Protein AF-0000000087152523 (afdb_homodimer)

Nearest PDB structures (foldseek):
  2prr-assembly1_E  TM=8.444E-01  e=2.909E-06  Cupriavidus pinatubonensis JMP134
  6k40-assembly3_C  TM=8.547E-01  e=7.264E-06  Deinococcus radiodurans R1 = ATCC 13939 = DSM 20539
  2oyo-assembly1_A  TM=8.732E-01  e=1.148E-05  Deinococcus geothermalis DSM 11300
  2ijc-assembly2_I  TM=8.888E-01  e=1.075E-04  Pseudomonas aeruginosa PAO1
  2gmy-assembly1_C  TM=8.674E-01  e=2.824E-04  Agrobacterium fabrum str. C58

Sequence (368 aa):
MARLPYLEAEQVAPEYRDMLKRNTNLHKLLVNSPDMARAFNGVGGFIRFKSKLDPRLRELAILQVGWLEKSEYEFTHHVKIGKEFGVTDEDIAGLMAETEGKPSKLEPLAKAILKGAREMVRELAMSDATFAEIKQQLSDEHMTDLVLTIAFYCAVVRVLATMQIDNEPYYKEVLQQYPIPGVKMARLPYLEAEQVAPEYRDMLKRNTNLHKLLVNSPDMARAFNGVGGFIRFKSKLDPRLRELAILQVGWLEKSEYEFTHHVKIGKEFGVTDEDIAGLMAETEGKPSKLEPLAKAILKGAREMVRELAMSDATFAEIKQQLSDEHMTDLVLTIAFYCAVVRVLATMQIDNEPYYKEVLQQYPIPGVK

Radius of gyration: 19.87 Å; Cα contacts (8 Å, |Δi|>4): 521; chains: 2; bounding box: 49×53×49 Å

Structure (mmCIF, N/CA/C/O backbone):
data_AF-0000000087152523-model_v1
#
loop_
_entity.id
_entity.type
_entity.pdbx_description
1 polymer 'Carboxymuconolactone decarboxylase-like domain-containing protein'
#
loop_
_atom_site.group_PDB
_atom_site.id
_atom_site.type_symbol
_atom_site.label_atom_id
_atom_site.label_alt_id
_atom_site.label_comp_id
_atom_site.label_asym_id
_atom_site.label_entity_id
_atom_site.label_seq_id
_atom_site.pdbx_PDB_ins_code
_atom_site.Cartn_x
_atom_site.Cartn_y
_atom_site.Cartn_z
_atom_site.occupancy
_atom_site.B_iso_or_equiv
_atom_site.auth_seq_id
_atom_site.auth_comp_id
_atom_site.auth_asym_id
_atom_site.auth_atom_id
_atom_site.pdbx_PDB_model_num
ATOM 1 N N . MET A 1 1 ? -21.562 0.529 7.047 1 88.44 1 MET A N 1
ATOM 2 C CA . MET A 1 1 ? -21.781 1.495 5.973 1 88.44 1 MET A CA 1
ATOM 3 C C . MET A 1 1 ? -20.5 2.27 5.676 1 88.44 1 MET A C 1
ATOM 5 O O . MET A 1 1 ? -19.75 2.607 6.594 1 88.44 1 MET A O 1
ATOM 9 N N . ALA A 1 2 ? -20.328 2.547 4.324 1 97.44 2 ALA A N 1
ATOM 10 C CA . ALA A 1 2 ? -19.125 3.242 3.885 1 97.44 2 ALA A CA 1
ATOM 11 C C . ALA A 1 2 ? -19 4.609 4.547 1 97.44 2 ALA A C 1
ATOM 13 O O . ALA A 1 2 ? -20.016 5.246 4.859 1 97.44 2 ALA A O 1
ATOM 14 N N . ARG A 1 3 ? -17.797 5.113 4.695 1 98.75 3 ARG A N 1
ATOM 15 C CA . ARG A 1 3 ? -17.562 6.332 5.461 1 98.75 3 ARG A CA 1
ATOM 16 C C . ARG A 1 3 ? -17.531 7.559 4.551 1 98.75 3 ARG A C 1
ATOM 18 O O . ARG A 1 3 ? -17.594 8.695 5.023 1 98.75 3 ARG A O 1
ATOM 25 N N . LEU A 1 4 ? -17.406 7.379 3.258 1 98.75 4 LEU A N 1
ATOM 26 C CA . LEU A 1 4 ? -17.562 8.398 2.23 1 98.75 4 LEU A CA 1
ATOM 27 C C . LEU A 1 4 ? -18.609 7.969 1.198 1 98.75 4 LEU A C 1
ATOM 29 O O . LEU A 1 4 ? -18.891 6.777 1.058 1 98.75 4 LEU A O 1
ATOM 33 N N . PRO A 1 5 ? -19.188 8.875 0.521 1 98.5 5 PRO A N 1
ATOM 34 C CA . PRO A 1 5 ? -20.25 8.5 -0.415 1 98.5 5 PRO A CA 1
ATOM 35 C C . PRO A 1 5 ? -19.719 7.742 -1.632 1 98.5 5 PRO A C 1
ATOM 37 O O . PRO A 1 5 ? -18.594 7.988 -2.076 1 98.5 5 PRO A O 1
ATOM 40 N N . TYR A 1 6 ? -20.531 6.824 -2.061 1 98.38 6 TYR A N 1
ATOM 41 C CA . TYR A 1 6 ? -20.344 6.266 -3.395 1 98.38 6 TYR A CA 1
ATOM 42 C C . TYR A 1 6 ? -20.844 7.227 -4.465 1 98.38 6 TYR A C 1
ATOM 44 O O . TYR A 1 6 ? -22.031 7.57 -4.492 1 98.38 6 TYR A O 1
ATOM 52 N N . LEU A 1 7 ? -20 7.645 -5.371 1 98.12 7 LEU A N 1
ATOM 53 C CA . LEU A 1 7 ? -20.375 8.609 -6.395 1 98.12 7 LEU A CA 1
ATOM 54 C C . LEU A 1 7 ? -20.703 7.91 -7.707 1 98.12 7 LEU A C 1
ATOM 56 O O . LEU A 1 7 ? -20.047 6.938 -8.078 1 98.12 7 LEU A O 1
ATOM 60 N N . GLU A 1 8 ? -21.688 8.383 -8.344 1 96.94 8 GLU A N 1
ATOM 61 C CA . GLU A 1 8 ? -22.078 7.926 -9.672 1 96.94 8 GLU A CA 1
ATOM 62 C C . GLU A 1 8 ? -21.516 8.836 -10.758 1 96.94 8 GLU A C 1
ATOM 64 O O . GLU A 1 8 ? -21.031 9.938 -10.461 1 96.94 8 GLU A O 1
ATOM 69 N N . ALA A 1 9 ? -21.625 8.328 -11.992 1 95.19 9 ALA A N 1
ATOM 70 C CA . ALA A 1 9 ? -21.031 9.023 -13.125 1 95.19 9 ALA A CA 1
ATOM 71 C C . ALA A 1 9 ? -21.531 10.461 -13.219 1 95.19 9 ALA A C 1
ATOM 73 O O . ALA A 1 9 ? -20.766 11.375 -13.562 1 95.19 9 ALA A O 1
ATOM 74 N N . GLU A 1 10 ? -22.75 10.703 -12.875 1 95.06 10 GLU A N 1
ATOM 75 C CA . GLU A 1 10 ? -23.359 12.023 -13.008 1 95.06 10 GLU A CA 1
ATOM 76 C C . GLU A 1 10 ? -22.875 12.969 -11.922 1 95.06 10 GLU A C 1
ATOM 78 O O . GLU A 1 10 ? -23.062 14.18 -12.016 1 95.06 10 GLU A O 1
ATOM 83 N N . GLN A 1 11 ? -22.203 12.422 -10.875 1 96.56 11 GLN A N 1
ATOM 84 C CA . GLN A 1 11 ? -21.766 13.219 -9.734 1 96.56 11 GLN A CA 1
ATOM 85 C C . GLN A 1 11 ? -20.266 13.539 -9.836 1 96.56 11 GLN A C 1
ATOM 87 O O . GLN A 1 11 ? -19.703 14.148 -8.93 1 96.56 11 GLN A O 1
ATOM 92 N N . VAL A 1 12 ? -19.719 13.055 -10.891 1 95.88 12 VAL A N 1
ATOM 93 C CA . VAL A 1 12 ? -18.297 13.352 -11.078 1 95.88 12 VAL A CA 1
ATOM 94 C C . VAL A 1 12 ? -18.094 14.133 -12.375 1 95.88 12 VAL A C 1
ATOM 96 O O . VAL A 1 12 ? -18.938 14.078 -13.281 1 95.88 12 VAL A O 1
ATOM 99 N N . ALA A 1 13 ? -17.031 14.969 -12.445 1 96.75 13 ALA A N 1
ATOM 100 C CA . ALA A 1 13 ? -16.719 15.719 -13.664 1 96.75 13 ALA A CA 1
ATOM 101 C C . ALA A 1 13 ? -16.547 14.781 -14.859 1 96.75 13 ALA A C 1
ATOM 103 O O . ALA A 1 13 ? -16.062 13.656 -14.703 1 96.75 13 ALA A O 1
ATOM 104 N N . PRO A 1 14 ? -16.891 15.18 -16.094 1 97.06 14 PRO A N 1
ATOM 105 C CA . PRO A 1 14 ? -16.906 14.328 -17.281 1 97.06 14 PRO A CA 1
ATOM 106 C C . PRO A 1 14 ? -15.562 13.648 -17.531 1 97.06 14 PRO A C 1
ATOM 108 O O . PRO A 1 14 ? -15.523 12.492 -17.969 1 97.06 14 PRO A O 1
ATOM 111 N N . GLU A 1 15 ? -14.531 14.297 -17.234 1 96.88 15 GLU A N 1
ATOM 112 C CA . GLU A 1 15 ? -13.203 13.773 -17.562 1 96.88 15 GLU A CA 1
ATOM 113 C C . GLU A 1 15 ? -12.844 12.602 -16.656 1 96.88 15 GLU A C 1
ATOM 115 O O . GLU A 1 15 ? -11.883 11.875 -16.922 1 96.88 15 GLU A O 1
ATOM 120 N N . TYR A 1 16 ? -13.672 12.359 -15.586 1 96.5 16 TYR A N 1
ATOM 121 C CA . TYR A 1 16 ? -13.352 11.289 -14.648 1 96.5 16 TYR A CA 1
ATOM 122 C C . TYR A 1 16 ? -14.383 10.164 -14.727 1 96.5 16 TYR A C 1
ATOM 124 O O . TYR A 1 16 ? -14.305 9.195 -13.969 1 96.5 16 TYR A O 1
ATOM 132 N N . ARG A 1 17 ? -15.297 10.227 -15.617 1 96.5 17 ARG A N 1
ATOM 133 C CA . ARG A 1 17 ? -16.375 9.25 -15.695 1 96.5 17 ARG A CA 1
ATOM 134 C C . ARG A 1 17 ? -15.852 7.891 -16.156 1 96.5 17 ARG A C 1
ATOM 136 O O . ARG A 1 17 ? -16.453 6.855 -15.836 1 96.5 17 ARG A O 1
ATOM 143 N N . ASP A 1 18 ? -14.766 7.918 -16.875 1 95.31 18 ASP A N 1
ATOM 144 C CA . ASP A 1 18 ? -14.156 6.664 -17.312 1 95.31 18 ASP A CA 1
ATOM 145 C C . ASP A 1 18 ? -13.734 5.816 -16.109 1 95.31 18 ASP A C 1
ATOM 147 O O . ASP A 1 18 ? -13.688 4.586 -16.203 1 95.31 18 ASP A O 1
ATOM 151 N N . MET A 1 19 ? -13.484 6.512 -14.992 1 94.25 19 MET A N 1
ATOM 152 C CA . MET A 1 19 ? -13.039 5.824 -13.789 1 94.25 19 MET A CA 1
ATOM 153 C C . MET A 1 19 ? -14.156 4.965 -13.203 1 94.25 19 MET A C 1
ATOM 155 O O . MET A 1 19 ? -13.898 4.086 -12.375 1 94.25 19 MET A O 1
ATOM 159 N N . LEU A 1 20 ? -15.344 5.27 -13.594 1 95.81 20 LEU A N 1
ATOM 160 C CA . LEU A 1 20 ? -16.5 4.57 -13.039 1 95.81 20 LEU A CA 1
ATOM 161 C C . LEU A 1 20 ? -17.031 3.527 -14.016 1 95.81 20 LEU A C 1
ATOM 163 O O . LEU A 1 20 ? -18.109 2.965 -13.805 1 95.81 20 LEU A O 1
ATOM 167 N N . LYS A 1 21 ? -16.25 3.324 -15.117 1 90.62 21 LYS A N 1
ATOM 168 C CA . LYS A 1 21 ? -16.594 2.223 -16 1 90.62 21 LYS A CA 1
ATOM 169 C C . LYS A 1 21 ? -16.562 0.887 -15.266 1 90.62 21 LYS A C 1
ATOM 171 O O . LYS A 1 21 ? -17.375 0.001 -15.547 1 90.62 21 LYS A O 1
ATOM 176 N N . ARG A 1 22 ? -15.539 0.814 -14.359 1 85.88 22 ARG A N 1
ATOM 177 C CA . ARG A 1 22 ? -15.594 -0.287 -13.398 1 85.88 22 ARG A CA 1
ATOM 178 C C . ARG A 1 22 ? -16.516 0.045 -12.234 1 85.88 22 ARG A C 1
ATOM 180 O O . ARG A 1 22 ? -16.156 0.828 -11.352 1 85.88 22 ARG A O 1
ATOM 187 N N . ASN A 1 23 ? -17.656 -0.363 -12.336 1 89.69 23 ASN A N 1
ATOM 188 C CA . ASN A 1 23 ? -18.75 0.057 -11.453 1 89.69 23 ASN A CA 1
ATOM 189 C C . ASN A 1 23 ? -18.719 -0.711 -10.133 1 89.69 23 ASN A C 1
ATOM 191 O O . ASN A 1 23 ? -19.719 -1.329 -9.758 1 89.69 23 ASN A O 1
ATOM 195 N N . THR A 1 24 ? -17.594 -0.587 -9.398 1 97.06 24 THR A N 1
ATOM 196 C CA . THR A 1 24 ? -17.516 -1.207 -8.086 1 97.06 24 THR A CA 1
ATOM 197 C C . THR A 1 24 ? -17.578 -0.151 -6.984 1 97.06 24 THR A C 1
ATOM 199 O O . THR A 1 24 ? -17.312 1.027 -7.234 1 97.06 24 THR A O 1
ATOM 202 N N . ASN A 1 25 ? -17.906 -0.542 -5.824 1 98.31 25 ASN A N 1
ATOM 203 C CA . ASN A 1 25 ? -17.969 0.366 -4.684 1 98.31 25 ASN A CA 1
ATOM 204 C C . ASN A 1 25 ? -16.609 1 -4.398 1 98.31 25 ASN A C 1
ATOM 206 O O . ASN A 1 25 ? -16.531 2.164 -3.998 1 98.31 25 ASN A O 1
ATOM 210 N N . LEU A 1 26 ? -15.523 0.25 -4.617 1 98.44 26 LEU A N 1
ATOM 211 C CA . LEU A 1 26 ? -14.188 0.796 -4.434 1 98.44 26 LEU A CA 1
ATOM 212 C C . LEU A 1 26 ? -13.961 2 -5.344 1 98.44 26 LEU A C 1
ATOM 214 O O . LEU A 1 26 ? -13.578 3.076 -4.875 1 98.44 26 LEU A O 1
ATOM 218 N N . HIS A 1 27 ? -14.273 1.823 -6.609 1 98.19 27 HIS A N 1
ATOM 219 C CA . HIS A 1 27 ? -14.039 2.893 -7.574 1 98.19 27 HIS A CA 1
ATOM 220 C C . HIS A 1 27 ? -14.961 4.078 -7.312 1 98.19 27 HIS A C 1
ATOM 222 O O . HIS A 1 27 ? -14.531 5.234 -7.402 1 98.19 27 HIS A O 1
ATOM 228 N N . LYS A 1 28 ? -16.188 3.742 -6.941 1 98.5 28 LYS A N 1
ATOM 229 C CA . LYS A 1 28 ? -17.156 4.793 -6.668 1 98.5 28 LYS A CA 1
ATOM 230 C C . LYS A 1 28 ? -16.734 5.637 -5.469 1 98.5 28 LYS A C 1
ATOM 232 O O . LYS A 1 28 ? -17.016 6.84 -5.426 1 98.5 28 LYS A O 1
ATOM 237 N N . LEU A 1 29 ? -16.125 5.023 -4.52 1 98.81 29 LEU A N 1
ATOM 238 C CA . LEU A 1 29 ? -15.703 5.766 -3.334 1 98.81 29 LEU A CA 1
ATOM 239 C C . LEU A 1 29 ? -14.406 6.531 -3.602 1 98.81 29 LEU A C 1
ATOM 241 O O . LEU A 1 29 ? -14.273 7.688 -3.199 1 98.81 29 LEU A O 1
ATOM 245 N N . LEU A 1 30 ? -13.477 5.949 -4.355 1 98.56 30 LEU A N 1
ATOM 246 C CA . LEU A 1 30 ? -12.164 6.551 -4.551 1 98.56 30 LEU A CA 1
ATOM 247 C C . LEU A 1 30 ? -12.266 7.812 -5.402 1 98.56 30 LEU A C 1
ATOM 249 O O . LEU A 1 30 ? -11.445 8.719 -5.27 1 98.56 30 LEU A O 1
ATOM 253 N N . VAL A 1 31 ? -13.312 7.922 -6.188 1 98.25 31 VAL A N 1
ATOM 254 C CA . VAL A 1 31 ? -13.414 9.055 -7.098 1 98.25 31 VAL A CA 1
ATOM 255 C C . VAL A 1 31 ? -13.812 10.305 -6.324 1 98.25 31 VAL A C 1
ATOM 257 O O . VAL A 1 31 ? -13.883 11.398 -6.887 1 98.25 31 VAL A O 1
ATOM 260 N N . ASN A 1 32 ? -14.055 10.18 -4.977 1 98.56 32 ASN A N 1
ATOM 261 C CA . ASN A 1 32 ? -14.109 11.383 -4.16 1 98.56 32 ASN A CA 1
ATOM 262 C C . ASN A 1 32 ? -12.836 12.211 -4.301 1 98.56 32 ASN A C 1
ATOM 264 O O . ASN A 1 32 ? -12.836 13.414 -4.023 1 98.56 32 ASN A O 1
ATOM 268 N N . SER A 1 33 ? -11.727 11.648 -4.664 1 98.5 33 SER A N 1
ATOM 269 C CA . SER A 1 33 ? -10.492 12.273 -5.129 1 98.5 33 SER A CA 1
ATOM 270 C C . SER A 1 33 ? -10.078 11.727 -6.488 1 98.5 33 SER A C 1
ATOM 272 O O . SER A 1 33 ? -9.195 10.867 -6.57 1 98.5 33 SER A O 1
ATOM 274 N N . PRO A 1 34 ? -10.594 12.227 -7.543 1 97.38 34 PRO A N 1
ATOM 275 C CA . PRO A 1 34 ? -10.508 11.539 -8.836 1 97.38 34 PRO A CA 1
ATOM 276 C C . PRO A 1 34 ? -9.078 11.43 -9.359 1 97.38 34 PRO A C 1
ATOM 278 O O . PRO A 1 34 ? -8.703 10.406 -9.93 1 97.38 34 PRO A O 1
ATOM 281 N N . ASP A 1 35 ? -8.297 12.5 -9.18 1 97.94 35 ASP A N 1
ATOM 282 C CA . ASP A 1 35 ? -6.922 12.445 -9.672 1 97.94 35 ASP A CA 1
ATOM 283 C C . ASP A 1 35 ? -6.09 11.445 -8.875 1 97.94 35 ASP A C 1
ATOM 285 O O . ASP A 1 35 ? -5.305 10.688 -9.445 1 97.94 35 ASP A O 1
ATOM 289 N N . MET A 1 36 ? -6.281 11.461 -7.551 1 98.5 36 MET A N 1
ATOM 290 C CA . MET A 1 36 ? -5.617 10.461 -6.719 1 98.5 36 MET A CA 1
ATOM 291 C C . MET A 1 36 ? -6.074 9.055 -7.098 1 98.5 36 MET A C 1
ATOM 293 O O . MET A 1 36 ? -5.254 8.141 -7.207 1 98.5 36 MET A O 1
ATOM 297 N N . ALA A 1 37 ? -7.375 8.922 -7.297 1 98.06 37 ALA A N 1
ATOM 298 C CA . ALA A 1 37 ? -7.938 7.633 -7.68 1 98.06 37 ALA A CA 1
ATOM 299 C C . ALA A 1 37 ? -7.336 7.133 -8.992 1 98.06 37 ALA A C 1
ATOM 301 O O . ALA A 1 37 ? -7.055 5.945 -9.141 1 98.06 37 ALA A O 1
ATOM 302 N N . ARG A 1 38 ? -7.148 8.008 -9.906 1 97.56 38 ARG A N 1
ATOM 303 C CA . ARG A 1 38 ? -6.586 7.637 -11.203 1 97.56 38 ARG A CA 1
ATOM 304 C C . ARG A 1 38 ? -5.164 7.102 -11.055 1 97.56 38 ARG A C 1
ATOM 306 O O . ARG A 1 38 ? -4.812 6.09 -11.664 1 97.56 38 ARG A O 1
ATOM 313 N N . ALA A 1 39 ? -4.371 7.773 -10.281 1 98.19 39 ALA A N 1
ATOM 314 C CA . ALA A 1 39 ? -3.006 7.309 -10.039 1 98.19 39 ALA A CA 1
ATOM 315 C C . ALA A 1 39 ? -3.002 5.949 -9.352 1 98.19 39 ALA A C 1
ATOM 317 O O . ALA A 1 39 ? -2.299 5.031 -9.781 1 98.19 39 ALA A O 1
ATOM 318 N N . PHE A 1 40 ? -3.84 5.824 -8.336 1 98.62 40 PHE A N 1
ATOM 319 C CA . PHE A 1 40 ? -3.912 4.609 -7.535 1 98.62 40 PHE A CA 1
ATOM 320 C C . PHE A 1 40 ? -4.422 3.439 -8.375 1 98.62 40 PHE A C 1
ATOM 322 O O . PHE A 1 40 ? -3.842 2.354 -8.344 1 98.62 40 PHE A O 1
ATOM 329 N N . ASN A 1 41 ? -5.41 3.709 -9.172 1 97.5 41 ASN A N 1
ATOM 330 C CA . ASN A 1 41 ? -5.98 2.689 -10.047 1 97.5 41 ASN A CA 1
ATOM 331 C C . ASN A 1 41 ? -5.012 2.297 -11.156 1 97.5 41 ASN A C 1
ATOM 333 O O . ASN A 1 41 ? -5.059 1.173 -11.656 1 97.5 41 ASN A O 1
ATOM 337 N N . GLY A 1 42 ? -4.18 3.227 -11.523 1 97.56 42 GLY A N 1
ATOM 338 C CA . GLY A 1 42 ? -3.164 2.93 -12.516 1 97.56 42 GLY A CA 1
ATOM 339 C C . GLY A 1 42 ? -2.254 1.783 -12.117 1 97.56 42 GLY A C 1
ATOM 340 O O . GLY A 1 42 ? -1.855 0.979 -12.961 1 97.56 42 GLY A O 1
ATOM 341 N N . VAL A 1 43 ? -1.952 1.66 -10.852 1 98.69 43 VAL A N 1
ATOM 342 C CA . VAL A 1 43 ? -1.123 0.566 -10.359 1 98.69 43 VAL A CA 1
ATOM 343 C C . VAL A 1 43 ? -1.882 -0.753 -10.484 1 98.69 43 VAL A C 1
ATOM 345 O O . VAL A 1 43 ? -1.357 -1.73 -11.023 1 98.69 43 VAL A O 1
ATOM 348 N N . GLY A 1 44 ? -3.15 -0.754 -10.008 1 97.88 44 GLY A N 1
ATOM 349 C CA . GLY A 1 44 ? -3.973 -1.948 -10.125 1 97.88 44 GLY A CA 1
ATOM 350 C C . GLY A 1 44 ? -4.16 -2.404 -11.555 1 97.88 44 GLY A C 1
ATOM 351 O O . GLY A 1 44 ? -4.113 -3.602 -11.844 1 97.88 44 GLY A O 1
ATOM 352 N N . GLY A 1 45 ? -4.387 -1.428 -12.43 1 96.69 45 GLY A N 1
ATOM 353 C CA . GLY A 1 45 ? -4.531 -1.745 -13.844 1 96.69 45 GLY A CA 1
ATOM 354 C C . GLY A 1 45 ? -3.293 -2.383 -14.438 1 96.69 45 GLY A C 1
ATOM 355 O O . GLY A 1 45 ? -3.391 -3.348 -15.195 1 96.69 45 GLY A O 1
ATOM 356 N N . PHE A 1 46 ? -2.133 -1.839 -14.109 1 98.31 46 PHE A N 1
ATOM 357 C CA . PHE A 1 46 ? -0.897 -2.441 -14.594 1 98.31 46 PHE A CA 1
ATOM 358 C C . PHE A 1 46 ? -0.762 -3.875 -14.094 1 98.31 46 PHE A C 1
ATOM 360 O O . PHE A 1 46 ? -0.462 -4.785 -14.875 1 98.31 46 PHE A O 1
ATOM 367 N N . ILE A 1 47 ? -0.975 -4.078 -12.789 1 98.5 47 ILE A N 1
ATOM 368 C CA . ILE A 1 47 ? -0.834 -5.395 -12.172 1 98.5 47 ILE A CA 1
ATOM 369 C C . ILE A 1 47 ? -1.744 -6.395 -12.883 1 98.5 47 ILE A C 1
ATOM 371 O O . ILE A 1 47 ? -1.313 -7.5 -13.227 1 98.5 47 ILE A O 1
ATOM 375 N N . ARG A 1 48 ? -2.932 -6 -13.18 1 96.44 48 ARG A N 1
ATOM 376 C CA . ARG A 1 48 ? -3.941 -6.918 -13.695 1 96.44 48 ARG A CA 1
ATOM 377 C C . ARG A 1 48 ? -3.699 -7.227 -15.172 1 96.44 48 ARG A C 1
ATOM 379 O O . ARG A 1 48 ? -3.861 -8.367 -15.602 1 96.44 48 ARG A O 1
ATOM 386 N N . PHE A 1 49 ? -3.143 -6.211 -15.93 1 96.75 49 PHE A N 1
ATOM 387 C CA . PHE A 1 49 ? -3.264 -6.383 -17.375 1 96.75 49 PHE A CA 1
ATOM 388 C C . PHE A 1 49 ? -1.896 -6.336 -18.047 1 96.75 49 PHE A C 1
ATOM 390 O O . PHE A 1 49 ? -1.749 -6.746 -19.203 1 96.75 49 PHE A O 1
ATOM 397 N N . LYS A 1 50 ? -0.919 -5.824 -17.344 1 97.69 50 LYS A N 1
ATOM 398 C CA . LYS A 1 50 ? 0.317 -5.555 -18.078 1 97.69 50 LYS A CA 1
ATOM 399 C C . LYS A 1 50 ? 1.499 -6.281 -17.438 1 97.69 50 LYS A C 1
ATOM 401 O O . LYS A 1 50 ? 2.533 -6.477 -18.078 1 97.69 50 LYS A O 1
ATOM 406 N N . SER A 1 51 ? 1.36 -6.633 -16.125 1 97.81 51 SER A N 1
ATOM 407 C CA . SER A 1 51 ? 2.436 -7.367 -15.461 1 97.81 51 SER A CA 1
ATOM 408 C C . SER A 1 51 ? 2.732 -8.68 -16.188 1 97.81 51 SER A C 1
ATOM 410 O O . SER A 1 51 ? 1.817 -9.344 -16.672 1 97.81 51 SER A O 1
ATOM 412 N N . LYS A 1 52 ? 4.004 -9.109 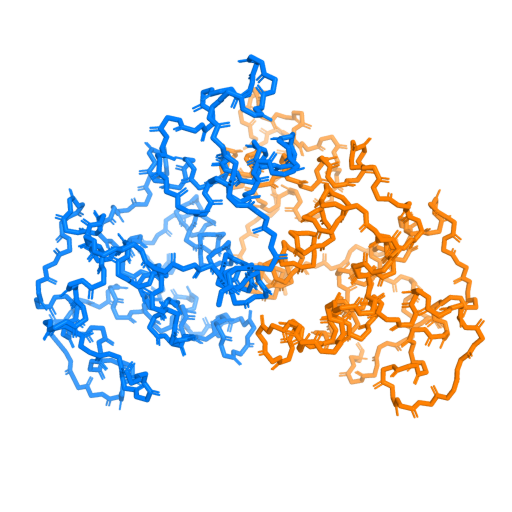-16.172 1 95.94 52 LYS A N 1
ATOM 413 C CA . LYS A 1 52 ? 4.41 -10.344 -16.844 1 95.94 52 LYS A CA 1
ATOM 414 C C . LYS A 1 52 ? 4.402 -11.516 -15.859 1 95.94 52 LYS A C 1
ATOM 416 O O . LYS A 1 52 ? 4.695 -12.656 -16.234 1 95.94 52 LYS A O 1
ATOM 421 N N . LEU A 1 53 ? 4.113 -11.211 -14.641 1 97.69 53 LEU A N 1
ATOM 422 C CA . LEU A 1 53 ? 3.953 -12.281 -13.664 1 97.69 53 LEU A CA 1
ATOM 423 C C . LEU A 1 53 ? 2.832 -13.227 -14.078 1 97.69 53 LEU A C 1
ATOM 425 O O . LEU A 1 53 ? 1.787 -12.789 -14.562 1 97.69 53 LEU A O 1
ATOM 429 N N . ASP A 1 54 ? 3.059 -14.57 -13.906 1 98.5 54 ASP A N 1
ATOM 430 C CA . ASP A 1 54 ? 1.989 -15.539 -14.156 1 98.5 54 ASP A CA 1
ATOM 431 C C . ASP A 1 54 ? 0.688 -15.094 -13.484 1 98.5 54 ASP A C 1
ATOM 433 O O . ASP A 1 54 ? 0.65 -14.875 -12.273 1 98.5 54 ASP A O 1
ATOM 437 N N . PRO A 1 55 ? -0.36 -14.945 -14.289 1 98.62 55 PRO A N 1
ATOM 438 C CA . PRO A 1 55 ? -1.585 -14.352 -13.742 1 98.62 55 PRO A CA 1
ATOM 439 C C . PRO A 1 55 ? -2.195 -15.188 -12.625 1 98.62 55 PRO A C 1
ATOM 441 O O . PRO A 1 55 ? -2.791 -14.641 -11.695 1 98.62 55 PRO A O 1
ATOM 444 N N . ARG A 1 56 ? -2.086 -16.469 -12.719 1 98.81 56 ARG A N 1
ATOM 445 C CA . ARG A 1 56 ? -2.58 -17.328 -11.648 1 98.81 56 ARG A CA 1
ATOM 446 C C . ARG A 1 56 ? -1.807 -17.094 -10.359 1 98.81 56 ARG A C 1
ATOM 448 O O . ARG A 1 56 ? -2.404 -16.938 -9.289 1 98.81 56 ARG A O 1
ATOM 455 N N . LEU A 1 57 ? -0.476 -17.016 -10.414 1 98.88 57 LEU A N 1
ATOM 456 C CA . LEU A 1 57 ? 0.368 -16.812 -9.242 1 98.88 57 LEU A CA 1
ATOM 457 C C . LEU A 1 57 ? 0.16 -15.422 -8.648 1 98.88 57 LEU A C 1
ATOM 459 O O . LEU A 1 57 ? 0.12 -15.258 -7.43 1 98.88 57 LEU A O 1
ATOM 463 N N . ARG A 1 58 ? -0.004 -14.477 -9.547 1 98.88 58 ARG A N 1
ATOM 464 C CA . ARG A 1 58 ? -0.299 -13.109 -9.141 1 98.88 58 ARG A CA 1
ATOM 465 C C . ARG A 1 58 ? -1.59 -13.047 -8.328 1 98.88 58 ARG A C 1
ATOM 467 O O . ARG A 1 58 ? -1.616 -12.469 -7.238 1 98.88 58 ARG A O 1
ATOM 474 N N . GLU A 1 59 ? -2.631 -13.688 -8.828 1 98.94 59 GLU A N 1
ATOM 475 C CA . GLU A 1 59 ? -3.92 -13.648 -8.148 1 98.94 59 GLU A CA 1
ATOM 476 C C . GLU A 1 59 ? -3.873 -14.43 -6.84 1 98.94 59 GLU A C 1
ATOM 478 O O . GLU A 1 59 ? -4.539 -14.062 -5.867 1 98.94 59 GLU A O 1
ATOM 483 N N . LEU A 1 60 ? -3.076 -15.508 -6.789 1 98.94 60 LEU A N 1
ATOM 484 C CA . LEU A 1 60 ? -2.922 -16.234 -5.535 1 98.94 60 LEU A CA 1
ATOM 485 C C . LEU A 1 60 ? -2.291 -15.352 -4.465 1 98.94 60 LEU A C 1
ATOM 487 O O . LEU A 1 60 ? -2.715 -15.375 -3.309 1 98.94 60 LEU A O 1
ATOM 491 N N . ALA A 1 61 ? -1.291 -14.555 -4.824 1 98.94 61 ALA A N 1
ATOM 492 C CA . ALA A 1 61 ? -0.667 -13.633 -3.879 1 98.94 61 ALA A CA 1
ATOM 493 C C . ALA A 1 61 ? -1.674 -12.602 -3.367 1 98.94 61 ALA A C 1
ATOM 495 O O . ALA A 1 61 ? -1.718 -12.312 -2.17 1 98.94 61 ALA A O 1
ATOM 496 N N . ILE A 1 62 ? -2.484 -12.094 -4.289 1 98.94 62 ILE A N 1
ATOM 497 C CA . ILE A 1 62 ? -3.49 -11.094 -3.941 1 98.94 62 ILE A CA 1
ATOM 498 C C . ILE A 1 62 ? -4.539 -11.711 -3.021 1 98.94 62 ILE A C 1
ATOM 500 O O . ILE A 1 62 ? -4.91 -11.125 -2.004 1 98.94 62 ILE A O 1
ATOM 504 N N . LEU A 1 63 ? -4.988 -12.93 -3.334 1 98.94 63 LEU A N 1
ATOM 505 C CA . LEU A 1 63 ? -5.961 -13.648 -2.52 1 98.94 63 LEU A CA 1
ATOM 506 C C . LEU A 1 63 ? -5.414 -13.906 -1.12 1 98.94 63 LEU A C 1
ATOM 508 O O . LEU A 1 63 ? -6.152 -13.836 -0.136 1 98.94 63 LEU A O 1
ATOM 512 N N . GLN A 1 64 ? -4.137 -14.219 -1.022 1 98.94 64 GLN A N 1
ATOM 513 C CA . GLN A 1 64 ? -3.52 -14.469 0.275 1 98.94 64 GLN A CA 1
ATOM 514 C C . GLN A 1 64 ? -3.598 -13.234 1.169 1 98.94 64 GLN A C 1
ATOM 516 O O . GLN A 1 64 ? -3.871 -13.344 2.365 1 98.94 64 GLN A O 1
ATOM 521 N N . VAL A 1 65 ? -3.355 -12.055 0.569 1 98.94 65 VAL A N 1
ATOM 522 C CA . VAL A 1 65 ? -3.451 -10.812 1.327 1 98.94 65 VAL A CA 1
ATOM 523 C C . VAL A 1 65 ? -4.879 -10.625 1.842 1 98.94 65 VAL A C 1
ATOM 525 O O . VAL A 1 65 ? -5.086 -10.367 3.029 1 98.94 65 VAL A O 1
ATOM 528 N N . GLY A 1 66 ? -5.879 -10.758 0.926 1 98.69 66 GLY A N 1
ATOM 529 C CA . GLY A 1 66 ? -7.27 -10.617 1.325 1 98.69 66 GLY A CA 1
ATOM 530 C C . GLY A 1 66 ? -7.688 -11.609 2.396 1 98.69 66 GLY A C 1
ATOM 531 O O . GLY A 1 66 ? -8.414 -11.258 3.326 1 98.69 66 GLY A O 1
ATOM 532 N N . TRP A 1 67 ? -7.191 -12.852 2.283 1 98.62 67 TRP A N 1
ATOM 533 C CA . TRP A 1 67 ? -7.523 -13.906 3.23 1 98.62 67 TRP A CA 1
ATOM 534 C C . TRP A 1 67 ? -6.938 -13.617 4.605 1 98.62 67 TRP A C 1
ATOM 536 O O . TRP A 1 67 ? -7.641 -13.68 5.617 1 98.62 67 TRP A O 1
ATOM 546 N N . LEU A 1 68 ? -5.695 -13.242 4.684 1 98.38 68 LEU A N 1
ATOM 547 C CA . LEU A 1 68 ? -4.992 -12.992 5.941 1 98.38 68 LEU A CA 1
ATOM 548 C C . LEU A 1 68 ? -5.621 -11.828 6.695 1 98.38 68 LEU A C 1
ATOM 550 O O . LEU A 1 68 ? -5.746 -11.875 7.922 1 98.38 68 LEU A O 1
ATOM 554 N N . GLU A 1 69 ? -5.984 -10.797 5.906 1 98.19 69 GLU A N 1
ATOM 555 C CA . GLU A 1 69 ? -6.496 -9.578 6.535 1 98.19 69 GLU A CA 1
ATOM 556 C C . GLU A 1 69 ? -8.008 -9.664 6.742 1 98.19 69 GLU A C 1
ATOM 558 O O . GLU A 1 69 ? -8.633 -8.695 7.184 1 98.19 69 GLU A O 1
ATOM 563 N N . LYS A 1 70 ? -8.602 -10.82 6.414 1 97.75 70 LYS A N 1
ATOM 564 C CA . LYS A 1 70 ? -10.031 -11.062 6.543 1 97.75 70 LYS A CA 1
ATOM 565 C C . LYS A 1 70 ? -10.836 -9.953 5.867 1 97.75 70 LYS A C 1
ATOM 567 O O . LYS A 1 70 ? -11.805 -9.445 6.438 1 97.75 70 LYS A O 1
ATOM 572 N N . SER A 1 71 ? -10.305 -9.5 4.766 1 98.19 71 SER A N 1
ATOM 573 C CA . SER A 1 71 ? -10.992 -8.5 3.961 1 98.19 71 SER A CA 1
ATOM 574 C C . SER A 1 71 ? -12 -9.148 3.014 1 98.19 71 SER A C 1
ATOM 576 O O . SER A 1 71 ? -11.641 -9.555 1.908 1 98.19 71 SER A O 1
ATOM 578 N N . GLU A 1 72 ? -13.281 -9.141 3.369 1 97.81 72 GLU A N 1
ATOM 579 C CA . GLU A 1 72 ? -14.312 -9.758 2.539 1 97.81 72 GLU A CA 1
ATOM 580 C C . GLU A 1 72 ? -14.312 -9.164 1.133 1 97.81 72 GLU A C 1
ATOM 582 O O . GLU A 1 72 ? -14.359 -9.898 0.144 1 97.81 72 GLU A O 1
ATOM 587 N N . TYR A 1 73 ? -14.234 -7.871 1.076 1 98.44 73 TYR A N 1
ATOM 588 C CA . TYR A 1 73 ? -14.289 -7.188 -0.213 1 98.44 73 TYR A CA 1
ATOM 589 C C . TYR A 1 73 ? -13.148 -7.637 -1.116 1 98.44 73 TYR A C 1
ATOM 591 O O . TYR A 1 73 ? -13.367 -8.031 -2.262 1 98.44 73 TYR A O 1
ATOM 599 N N . GLU A 1 74 ? -11.938 -7.531 -0.583 1 98.75 74 GLU A N 1
ATOM 600 C CA . GLU A 1 74 ? -10.758 -7.875 -1.375 1 98.75 74 GLU A CA 1
ATOM 601 C C . GLU A 1 74 ? -10.797 -9.336 -1.821 1 98.75 74 GLU A C 1
ATOM 603 O O . GLU A 1 74 ? -10.594 -9.633 -2.998 1 98.75 74 GLU A O 1
ATOM 608 N N . PHE A 1 75 ? -11.102 -10.219 -0.855 1 98.81 75 PHE A N 1
ATOM 609 C CA . PHE A 1 75 ? -11.055 -11.656 -1.119 1 98.81 75 PHE A CA 1
ATOM 610 C C . PHE A 1 75 ? -12.109 -12.047 -2.148 1 98.81 75 PHE A C 1
ATOM 612 O O . PHE A 1 75 ? -11.797 -12.711 -3.141 1 98.81 75 PHE A O 1
ATOM 619 N N . THR A 1 76 ? -13.352 -11.609 -1.998 1 98.62 76 THR A N 1
ATOM 620 C CA . THR A 1 76 ? -14.438 -12.039 -2.875 1 98.62 76 THR A CA 1
ATOM 621 C C . THR A 1 76 ? -14.234 -11.492 -4.289 1 98.62 76 THR A C 1
ATOM 623 O O . THR A 1 76 ? -14.43 -12.211 -5.27 1 98.62 76 THR A O 1
ATOM 626 N N . HIS A 1 77 ? -13.828 -10.258 -4.406 1 98.62 77 HIS A N 1
ATOM 627 C CA . HIS A 1 77 ? -13.555 -9.688 -5.723 1 98.62 77 HIS A CA 1
ATOM 628 C C . HIS A 1 77 ? -12.445 -10.445 -6.438 1 98.62 77 HIS A C 1
ATOM 630 O O . HIS A 1 77 ? -12.555 -10.75 -7.625 1 98.62 77 HIS A O 1
ATOM 636 N N . HIS A 1 78 ? -11.414 -10.852 -5.723 1 98.81 78 HIS A N 1
ATOM 637 C CA . HIS A 1 78 ? -10.258 -11.445 -6.383 1 98.81 78 HIS A CA 1
ATOM 638 C C . HIS A 1 78 ? -10.438 -12.953 -6.543 1 98.81 78 HIS A C 1
ATOM 640 O O . HIS A 1 78 ? -9.719 -13.586 -7.328 1 98.81 78 HIS A O 1
ATOM 646 N N . VAL A 1 79 ? -11.367 -13.539 -5.781 1 98.81 79 VAL A N 1
ATOM 647 C CA . VAL A 1 79 ? -11.773 -14.883 -6.156 1 98.81 79 VAL A CA 1
ATOM 648 C C . VAL A 1 79 ? -12.391 -14.867 -7.551 1 98.81 79 VAL A C 1
ATOM 650 O O . VAL A 1 79 ? -12 -15.656 -8.422 1 98.81 79 VAL A O 1
ATOM 653 N N . LYS A 1 80 ? -13.336 -13.938 -7.789 1 98.25 80 LYS A N 1
ATOM 654 C CA . LYS A 1 80 ? -13.969 -13.852 -9.102 1 98.25 80 LYS A CA 1
ATOM 655 C C . LYS A 1 80 ? -12.961 -13.5 -10.188 1 98.25 80 LYS A C 1
ATOM 657 O O . LYS A 1 80 ? -12.906 -14.148 -11.227 1 98.25 80 LYS A O 1
ATOM 662 N N . ILE A 1 81 ? -12.133 -12.57 -9.977 1 97.75 81 ILE A N 1
ATOM 663 C CA . ILE A 1 81 ? -11.102 -12.172 -10.93 1 97.75 81 ILE A CA 1
ATOM 664 C C . ILE A 1 81 ? -10.117 -13.32 -11.141 1 97.75 81 ILE A C 1
ATOM 666 O O . ILE A 1 81 ? -9.773 -13.648 -12.273 1 97.75 81 ILE A O 1
ATOM 670 N N . GLY A 1 82 ? -9.656 -13.906 -9.977 1 98.5 82 GLY A N 1
ATOM 671 C CA . GLY A 1 82 ? -8.688 -14.992 -10.047 1 98.5 82 GLY A CA 1
ATOM 672 C C . GLY A 1 82 ? -9.156 -16.156 -10.898 1 98.5 82 GLY A C 1
ATOM 673 O O . GLY A 1 82 ? -8.367 -16.75 -11.633 1 98.5 82 GLY A O 1
ATOM 674 N N . LYS A 1 83 ? -10.398 -16.469 -10.812 1 98.31 83 LYS A N 1
ATOM 675 C CA . LYS A 1 83 ? -10.945 -17.562 -11.609 1 98.31 83 LYS A CA 1
ATOM 676 C C . LYS A 1 83 ? -10.836 -17.266 -13.102 1 98.31 83 LYS A C 1
ATOM 678 O O . LYS A 1 83 ? -10.641 -18.188 -13.906 1 98.31 83 LYS A O 1
ATOM 683 N N . GLU A 1 84 ? -10.914 -16.016 -13.477 1 97.62 84 GLU A N 1
ATOM 684 C CA . GLU A 1 84 ? -10.742 -15.617 -14.867 1 97.62 84 GLU A CA 1
ATOM 685 C C . GLU A 1 84 ? -9.289 -15.758 -15.305 1 97.62 84 GLU A C 1
ATOM 687 O O . GLU A 1 84 ? -8.992 -15.773 -16.5 1 97.62 84 GLU A O 1
ATOM 692 N N . PHE A 1 85 ? -8.352 -15.891 -14.336 1 97.44 85 PHE A N 1
ATOM 693 C CA . PHE A 1 85 ? -6.93 -15.922 -14.648 1 97.44 85 PHE A CA 1
ATOM 694 C C . PHE A 1 85 ? -6.316 -17.266 -14.258 1 97.44 85 PHE A C 1
ATOM 696 O O . PHE A 1 85 ? -5.113 -17.344 -14.008 1 97.44 85 PHE A O 1
ATOM 703 N N . GLY A 1 86 ? -7.219 -18.297 -14.07 1 98.12 86 GLY A N 1
ATOM 704 C CA . GLY A 1 86 ? -6.699 -19.641 -13.961 1 98.12 86 GLY A CA 1
ATOM 705 C C . GLY A 1 86 ? -6.691 -20.172 -12.531 1 98.12 86 GLY A C 1
ATOM 706 O O . GLY A 1 86 ? -6.34 -21.328 -12.297 1 98.12 86 GLY A O 1
ATOM 707 N N . VAL A 1 87 ? -7.07 -19.359 -11.562 1 98.81 87 VAL A N 1
ATOM 708 C CA . VAL A 1 87 ? -7.168 -19.844 -10.188 1 98.81 87 VAL A CA 1
ATOM 709 C C . VAL A 1 87 ? -8.305 -20.844 -10.07 1 98.81 87 VAL A C 1
ATOM 711 O O . VAL A 1 87 ? -9.414 -20.609 -10.555 1 98.81 87 VAL A O 1
ATOM 714 N N . THR A 1 88 ? -8.039 -21.953 -9.438 1 98.75 88 THR A N 1
ATOM 715 C CA . THR A 1 88 ? -9.023 -23.016 -9.281 1 98.75 88 THR A CA 1
ATOM 716 C C . THR A 1 88 ? -9.5 -23.109 -7.832 1 98.75 88 THR A C 1
ATOM 718 O O . THR A 1 88 ? -8.914 -22.484 -6.945 1 98.75 88 THR A O 1
ATOM 721 N N . ASP A 1 89 ? -10.578 -23.875 -7.676 1 98.5 89 ASP A N 1
ATOM 722 C CA . ASP A 1 89 ? -11.031 -24.172 -6.316 1 98.5 89 ASP A CA 1
ATOM 723 C C . ASP A 1 89 ? -9.938 -24.859 -5.508 1 98.5 89 ASP A C 1
ATOM 725 O O . ASP A 1 89 ? -9.797 -24.625 -4.309 1 98.5 89 ASP A O 1
ATOM 729 N N . GLU A 1 90 ? -9.211 -25.703 -6.137 1 98.38 90 GLU A N 1
ATOM 730 C CA . GLU A 1 90 ? -8.109 -26.391 -5.484 1 98.38 90 GLU A CA 1
ATOM 731 C C . GLU A 1 90 ? -7.016 -25.422 -5.055 1 98.38 90 GLU A C 1
ATOM 733 O O . GLU A 1 90 ? -6.387 -25.594 -4.012 1 98.38 90 GLU A O 1
ATOM 738 N N . ASP A 1 91 ? -6.777 -24.406 -5.879 1 98.88 91 ASP A N 1
ATOM 739 C CA . ASP A 1 91 ? -5.824 -23.375 -5.52 1 98.88 91 ASP A CA 1
ATOM 740 C C . ASP A 1 91 ? -6.25 -22.656 -4.242 1 98.88 91 ASP A C 1
ATOM 742 O O . ASP A 1 91 ? -5.43 -22.422 -3.35 1 98.88 91 ASP A O 1
ATOM 746 N N . ILE A 1 92 ? -7.496 -22.266 -4.199 1 98.75 92 ILE A N 1
ATOM 747 C CA . ILE A 1 92 ? -8.023 -21.531 -3.059 1 98.75 92 ILE A CA 1
ATOM 748 C C . ILE A 1 92 ? -7.977 -22.406 -1.81 1 98.75 92 ILE A C 1
ATOM 750 O O . ILE A 1 92 ? -7.582 -21.938 -0.736 1 98.75 92 ILE A O 1
ATOM 754 N N . ALA A 1 93 ? -8.328 -23.688 -1.971 1 98.25 93 ALA A N 1
ATOM 755 C CA . ALA A 1 93 ? -8.211 -24.641 -0.863 1 98.25 93 ALA A CA 1
ATOM 756 C C . ALA A 1 93 ? -6.758 -24.766 -0.41 1 98.25 93 ALA A C 1
ATOM 758 O O . ALA A 1 93 ? -6.48 -24.859 0.788 1 98.25 93 ALA A O 1
ATOM 759 N N . GLY A 1 94 ? -5.891 -24.859 -1.381 1 98.69 94 GLY A N 1
ATOM 760 C CA . GLY A 1 94 ? -4.469 -24.906 -1.071 1 98.69 94 GLY A CA 1
ATOM 761 C C . GLY A 1 94 ? -3.98 -23.672 -0.318 1 98.69 94 GLY A C 1
ATOM 762 O O . GLY A 1 94 ? -3.213 -23.797 0.639 1 98.69 94 GLY A O 1
ATOM 763 N N . LEU A 1 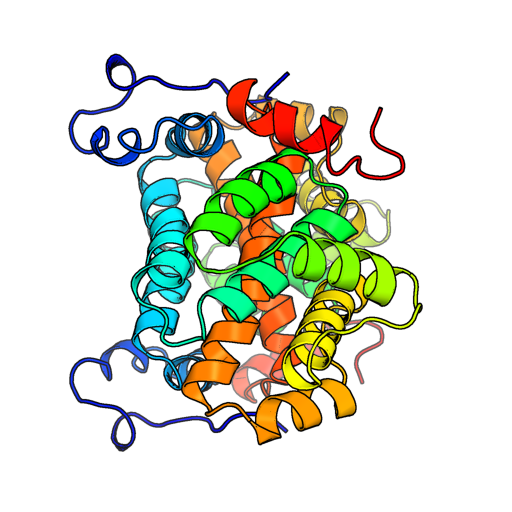95 ? -4.406 -22.5 -0.739 1 98.81 95 LEU A N 1
ATOM 764 C CA . LEU A 1 95 ? -4.07 -21.25 -0.066 1 98.81 95 LEU A CA 1
ATOM 765 C C . LEU A 1 95 ? -4.52 -21.281 1.391 1 98.81 95 LEU A C 1
ATOM 767 O O . LEU A 1 95 ? -3.76 -20.906 2.287 1 98.81 95 LEU A O 1
ATOM 771 N N . MET A 1 96 ? -5.73 -21.719 1.644 1 98 96 MET A N 1
ATOM 772 C CA . MET A 1 96 ? -6.266 -21.797 3 1 98 96 MET A CA 1
ATOM 773 C C . MET A 1 96 ? -5.461 -22.781 3.838 1 98 96 MET A C 1
ATOM 775 O O . MET A 1 96 ? -5.113 -22.5 4.984 1 98 96 MET A O 1
ATOM 779 N N . ALA A 1 97 ? -5.117 -23.922 3.248 1 98.31 97 ALA A N 1
ATOM 780 C CA . ALA A 1 97 ? -4.336 -24.938 3.941 1 98.31 97 ALA A CA 1
ATOM 781 C C . ALA A 1 97 ? -2.949 -24.422 4.305 1 98.31 97 ALA A C 1
ATOM 783 O O . ALA A 1 97 ? -2.508 -24.562 5.449 1 98.31 97 ALA A O 1
ATOM 784 N N . GLU A 1 98 ? -2.301 -23.828 3.332 1 98.38 98 GLU A N 1
ATOM 785 C CA . GLU A 1 98 ? -0.967 -23.281 3.561 1 98.38 98 GLU A CA 1
ATOM 786 C C . GLU A 1 98 ? -0.985 -22.219 4.668 1 98.38 98 GLU A C 1
ATOM 788 O O . GLU A 1 98 ? -0.04 -22.125 5.453 1 98.38 98 GLU A O 1
ATOM 793 N N . THR A 1 99 ? -2 -21.453 4.695 1 98.06 99 THR A N 1
ATOM 794 C CA . THR A 1 99 ? -2.119 -20.391 5.703 1 98.06 99 THR A CA 1
ATOM 795 C C . THR A 1 99 ? -2.225 -21 7.102 1 98.06 99 THR A C 1
ATOM 797 O O . THR A 1 99 ? -1.74 -20.406 8.07 1 98.06 99 THR A O 1
ATOM 800 N N . GLU A 1 100 ? -2.799 -22.172 7.188 1 97.19 100 GLU A N 1
ATOM 801 C CA . GLU A 1 100 ? -2.975 -22.844 8.469 1 97.19 100 GLU A CA 1
ATOM 802 C C . GLU A 1 100 ? -1.788 -23.75 8.781 1 97.19 100 GLU A C 1
ATOM 804 O O . GLU A 1 100 ? -1.784 -24.453 9.797 1 97.19 100 GLU A O 1
ATOM 809 N N . GLY A 1 101 ? -0.804 -23.797 7.895 1 97.06 101 GLY A N 1
ATOM 810 C CA . GLY A 1 101 ? 0.355 -24.656 8.094 1 97.06 101 GLY A CA 1
ATOM 811 C C . GLY A 1 101 ? 0.085 -26.109 7.773 1 97.06 101 GLY A C 1
ATOM 812 O O . GLY A 1 101 ? 0.748 -27 8.312 1 97.06 101 GLY A O 1
ATOM 813 N N . LYS A 1 102 ? -0.93 -26.312 6.945 1 98.06 102 LYS A N 1
ATOM 814 C CA . LYS A 1 102 ? -1.279 -27.672 6.516 1 98.06 102 LYS A CA 1
ATOM 815 C C . LYS A 1 102 ? -0.766 -27.953 5.105 1 98.06 102 LYS A C 1
ATOM 817 O O . LYS A 1 102 ? -0.525 -27.016 4.332 1 98.06 102 LYS A O 1
ATOM 822 N N . PRO A 1 103 ? -0.622 -29.219 4.754 1 96.94 103 PRO A N 1
ATOM 823 C CA .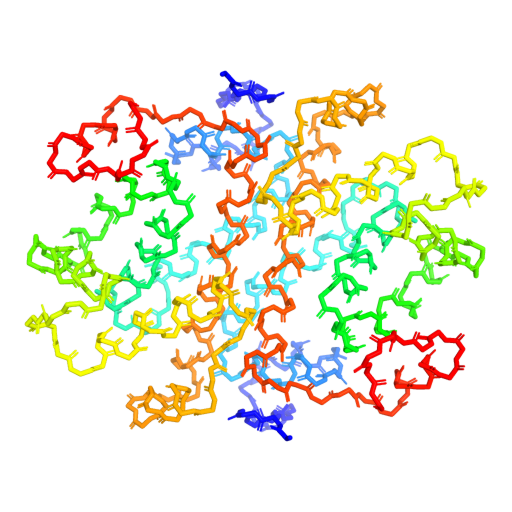 PRO A 1 103 ? -0.135 -29.547 3.412 1 96.94 103 PRO A CA 1
ATOM 824 C C . PRO A 1 103 ? -1.135 -29.172 2.316 1 96.94 103 PRO A C 1
ATOM 826 O O . PRO A 1 103 ? -2.346 -29.219 2.543 1 96.94 103 PRO A O 1
ATOM 829 N N . SER A 1 104 ? -0.602 -28.797 1.181 1 98.06 104 SER A N 1
ATOM 830 C CA . SER A 1 104 ? -1.42 -28.547 0.001 1 98.06 104 SER A CA 1
ATOM 831 C C . SER A 1 104 ? -0.819 -29.188 -1.242 1 98.06 104 SER A C 1
ATOM 833 O O . SER A 1 104 ? 0.311 -29.688 -1.208 1 98.06 104 SER A O 1
ATOM 835 N N . LYS A 1 105 ? -1.62 -29.188 -2.283 1 97.56 105 LYS A N 1
ATOM 836 C CA . LYS A 1 105 ? -1.174 -29.766 -3.545 1 97.56 105 LYS A CA 1
ATOM 837 C C . LYS A 1 105 ? -0.588 -28.703 -4.465 1 97.56 105 LYS A C 1
ATOM 839 O O . LYS A 1 105 ? -0.346 -28.969 -5.648 1 97.56 105 LYS A O 1
ATOM 844 N N . LEU A 1 106 ? -0.426 -27.516 -3.934 1 98.75 106 LEU A N 1
ATOM 845 C CA . LEU A 1 106 ? 0.144 -26.438 -4.734 1 98.75 106 LEU A CA 1
ATOM 846 C C . LEU A 1 106 ? 1.592 -26.75 -5.105 1 98.75 106 LEU A C 1
ATOM 848 O O . LEU A 1 106 ? 2.318 -27.375 -4.324 1 98.75 106 LEU A O 1
ATOM 852 N N . GLU A 1 107 ? 1.986 -26.375 -6.301 1 98.56 107 GLU A N 1
ATOM 853 C CA . GLU A 1 107 ? 3.379 -26.531 -6.707 1 98.56 107 GLU A CA 1
ATOM 854 C C . GLU A 1 107 ? 4.301 -25.641 -5.883 1 98.56 107 GLU A C 1
ATOM 856 O O . GLU A 1 107 ? 3.855 -24.656 -5.285 1 98.56 107 GLU A O 1
ATOM 861 N N . PRO A 1 108 ? 5.578 -25.906 -5.816 1 98.44 108 PRO A N 1
ATOM 862 C CA . PRO A 1 108 ? 6.531 -25.266 -4.906 1 98.44 108 PRO A CA 1
ATOM 863 C C . PRO A 1 108 ? 6.562 -23.734 -5.059 1 98.44 108 PRO A C 1
ATOM 865 O O . PRO A 1 108 ? 6.59 -23.016 -4.062 1 98.44 108 PRO A O 1
ATOM 868 N N . LEU A 1 109 ? 6.5 -23.234 -6.258 1 98.81 109 LEU A N 1
ATOM 869 C CA . LEU A 1 109 ? 6.574 -21.797 -6.441 1 98.81 109 LEU A CA 1
ATOM 870 C C . LEU A 1 109 ? 5.344 -21.109 -5.863 1 98.81 109 LEU A C 1
ATOM 872 O O . LEU A 1 109 ? 5.453 -20.047 -5.234 1 98.81 109 LEU A O 1
ATOM 876 N N . ALA A 1 110 ? 4.156 -21.688 -6.074 1 98.88 110 ALA A N 1
ATOM 877 C CA . ALA A 1 110 ? 2.936 -21.125 -5.5 1 98.88 110 ALA A CA 1
ATOM 878 C C . ALA A 1 110 ? 3.008 -21.094 -3.977 1 98.88 110 ALA A C 1
ATOM 880 O O . ALA A 1 110 ? 2.627 -20.109 -3.346 1 98.88 110 ALA A O 1
ATOM 881 N N . LYS A 1 111 ? 3.533 -22.172 -3.404 1 98.88 111 LYS A N 1
ATOM 882 C CA . LYS A 1 111 ? 3.689 -22.234 -1.955 1 98.88 111 LYS A CA 1
ATOM 883 C C . LYS A 1 111 ? 4.637 -21.156 -1.455 1 98.88 111 LYS A C 1
ATOM 885 O O . LYS A 1 111 ? 4.355 -20.5 -0.449 1 98.88 111 LYS A O 1
ATOM 890 N N . ALA A 1 112 ? 5.738 -20.969 -2.127 1 98.88 112 ALA A N 1
ATOM 891 C CA . ALA A 1 112 ? 6.723 -19.953 -1.739 1 98.88 112 ALA A CA 1
ATOM 892 C C . ALA A 1 112 ? 6.145 -18.547 -1.846 1 98.88 112 ALA A C 1
ATOM 894 O O . ALA A 1 112 ? 6.395 -17.703 -0.985 1 98.88 112 ALA A O 1
ATOM 895 N N . ILE A 1 113 ? 5.359 -18.328 -2.871 1 98.94 113 ILE A N 1
ATOM 896 C CA . ILE A 1 113 ? 4.754 -17.016 -3.088 1 98.94 113 ILE A CA 1
ATOM 897 C C . ILE A 1 113 ? 3.721 -16.734 -1.999 1 98.94 113 ILE A C 1
ATOM 899 O O . ILE A 1 113 ? 3.674 -15.633 -1.447 1 98.94 113 ILE A O 1
ATOM 903 N N . LEU A 1 114 ? 2.924 -17.719 -1.663 1 98.94 114 LEU A N 1
ATOM 904 C CA . LEU A 1 114 ? 1.976 -17.562 -0.565 1 98.94 114 LEU A CA 1
ATOM 905 C C . LEU A 1 114 ? 2.703 -17.281 0.744 1 98.94 114 LEU A C 1
ATOM 907 O O . LEU A 1 114 ? 2.264 -16.438 1.534 1 98.94 114 LEU A O 1
ATOM 911 N N . LYS A 1 115 ? 3.822 -17.969 0.979 1 98.94 115 LYS A N 1
ATOM 912 C CA . LYS A 1 115 ? 4.629 -17.719 2.17 1 98.94 115 LYS A CA 1
ATOM 913 C C . LYS A 1 115 ? 5.18 -16.281 2.166 1 98.94 115 LYS A C 1
ATOM 915 O O . LYS A 1 115 ? 5.164 -15.609 3.195 1 98.94 115 LYS A O 1
ATOM 920 N N . GLY A 1 116 ? 5.672 -15.891 1.043 1 98.94 116 GLY A N 1
ATOM 921 C CA . GLY A 1 116 ? 6.137 -14.516 0.913 1 98.94 116 GLY A CA 1
ATOM 922 C C . GLY A 1 116 ? 5.062 -13.492 1.223 1 98.94 116 GLY A C 1
ATOM 923 O O . GLY A 1 116 ? 5.316 -12.516 1.93 1 98.94 116 GLY A O 1
ATOM 924 N N . ALA A 1 117 ? 3.861 -13.711 0.657 1 98.94 117 ALA A N 1
ATOM 925 C CA . ALA A 1 117 ? 2.742 -12.812 0.938 1 98.94 117 ALA A CA 1
ATOM 926 C C . ALA A 1 117 ? 2.41 -12.805 2.428 1 98.94 117 ALA A C 1
ATOM 928 O O . ALA A 1 117 ? 2.178 -11.734 3.008 1 98.94 117 ALA A O 1
ATOM 929 N N . ARG A 1 118 ? 2.416 -13.969 3.104 1 98.94 118 ARG A N 1
ATOM 930 C CA . ARG A 1 118 ? 2.15 -14.031 4.535 1 98.94 118 ARG A CA 1
ATOM 931 C C . ARG A 1 118 ? 3.193 -13.242 5.324 1 98.94 118 ARG A C 1
ATOM 933 O O . ARG A 1 118 ? 2.852 -12.492 6.242 1 98.94 118 ARG A O 1
ATOM 940 N N . GLU A 1 119 ? 4.445 -13.406 4.973 1 98.94 119 GLU A N 1
ATOM 941 C CA . GLU A 1 119 ? 5.535 -12.734 5.676 1 98.94 119 GLU A CA 1
ATOM 942 C C . GLU A 1 119 ? 5.461 -11.227 5.496 1 98.94 119 GLU A C 1
ATOM 944 O O . GLU A 1 119 ? 5.656 -10.469 6.449 1 98.94 119 GLU A O 1
ATOM 949 N N . MET A 1 120 ? 5.117 -10.75 4.277 1 98.94 120 MET A N 1
ATOM 950 C CA . MET A 1 120 ? 5.008 -9.312 4.043 1 98.94 120 MET A CA 1
ATOM 951 C C . MET A 1 120 ? 3.814 -8.734 4.793 1 98.94 120 MET A C 1
ATOM 953 O O . MET A 1 120 ? 3.865 -7.594 5.258 1 98.94 120 MET A O 1
ATOM 957 N N . VAL A 1 121 ? 2.709 -9.516 4.875 1 98.88 121 VAL A N 1
ATOM 958 C CA . VAL A 1 121 ? 1.514 -9.039 5.562 1 98.88 121 VAL A CA 1
ATOM 959 C C . VAL A 1 121 ? 1.765 -9 7.07 1 98.88 121 VAL A C 1
ATOM 961 O O . VAL A 1 121 ? 1.411 -8.031 7.742 1 98.88 121 VAL A O 1
ATOM 964 N N . ARG A 1 122 ? 2.494 -10 7.605 1 98.5 122 ARG A N 1
ATOM 965 C CA . ARG A 1 122 ? 2.549 -10.18 9.055 1 98.5 122 ARG A CA 1
ATOM 966 C C . ARG A 1 122 ? 3.857 -9.641 9.625 1 98.5 122 ARG A C 1
ATOM 968 O O . ARG A 1 122 ? 3.9 -9.188 10.773 1 98.5 122 ARG A O 1
ATOM 975 N N . GLU A 1 123 ? 4.93 -9.727 8.805 1 98.38 123 GLU A N 1
ATOM 976 C CA . GLU A 1 123 ? 6.262 -9.438 9.328 1 98.38 123 GLU A CA 1
ATOM 977 C C . GLU A 1 123 ? 6.918 -8.281 8.578 1 98.38 123 GLU A C 1
ATOM 979 O O . GLU A 1 123 ? 8.109 -8.023 8.75 1 98.38 123 GLU A O 1
ATOM 984 N N . LEU A 1 124 ? 6.215 -7.609 7.73 1 98.62 124 LEU A N 1
ATOM 985 C CA . LEU A 1 124 ? 6.66 -6.438 6.988 1 98.62 124 LEU A CA 1
ATOM 986 C C . LEU A 1 124 ? 7.418 -6.844 5.73 1 98.62 124 LEU A C 1
ATOM 988 O O . LEU A 1 124 ? 7.328 -6.172 4.699 1 98.62 124 LEU A O 1
ATOM 992 N N . ALA A 1 125 ? 8.156 -8.016 5.848 1 98.81 125 ALA A N 1
ATOM 993 C CA . ALA A 1 125 ? 9.047 -8.359 4.742 1 98.81 125 ALA A CA 1
ATOM 994 C C . ALA A 1 125 ? 9.156 -9.867 4.578 1 98.81 125 ALA A C 1
ATOM 996 O O . ALA A 1 125 ? 9 -10.617 5.547 1 98.81 125 ALA A O 1
ATOM 997 N N . MET A 1 126 ? 9.469 -10.25 3.318 1 98.88 126 MET A N 1
ATOM 998 C CA . MET A 1 126 ? 9.898 -11.625 3.104 1 98.88 126 MET A CA 1
ATOM 999 C C . MET A 1 126 ? 11.188 -11.922 3.855 1 98.88 126 MET A C 1
ATOM 1001 O O . MET A 1 126 ? 12.086 -11.078 3.914 1 98.88 126 MET A O 1
ATOM 1005 N N . SER A 1 127 ? 11.266 -13.102 4.406 1 98.88 127 SER A N 1
ATOM 1006 C CA . SER A 1 127 ? 12.547 -13.562 4.945 1 98.88 127 SER A CA 1
ATOM 1007 C C . SER A 1 127 ? 13.562 -13.781 3.832 1 98.88 127 SER A C 1
ATOM 1009 O O . SER A 1 127 ? 13.195 -13.898 2.66 1 98.88 127 SER A O 1
ATOM 1011 N N . ASP A 1 128 ? 14.828 -13.906 4.258 1 98.69 128 ASP A N 1
ATOM 1012 C CA . ASP A 1 128 ? 15.891 -14.195 3.297 1 98.69 128 ASP A CA 1
ATOM 1013 C C . ASP A 1 128 ? 15.633 -15.508 2.57 1 98.69 128 ASP A C 1
ATOM 1015 O O . ASP A 1 128 ? 15.797 -15.594 1.353 1 98.69 128 ASP A O 1
ATOM 1019 N N . ALA A 1 129 ? 15.195 -16.484 3.275 1 98.81 129 ALA A N 1
ATOM 1020 C CA . ALA A 1 129 ? 14.977 -17.812 2.717 1 98.81 129 ALA A CA 1
ATOM 1021 C C . ALA A 1 129 ? 13.828 -17.812 1.711 1 98.81 129 ALA A C 1
ATOM 1023 O O . ALA A 1 129 ? 13.938 -18.391 0.631 1 98.81 129 ALA A O 1
ATOM 1024 N N . THR A 1 130 ? 12.719 -17.172 2.076 1 98.88 130 THR A N 1
ATOM 1025 C CA . THR A 1 130 ? 11.555 -17.125 1.203 1 98.88 130 THR A CA 1
ATOM 1026 C C . THR A 1 130 ? 11.875 -16.359 -0.081 1 98.88 130 THR A C 1
ATOM 1028 O O . THR A 1 130 ? 11.547 -16.812 -1.178 1 98.88 130 THR A O 1
ATOM 1031 N N . PHE A 1 131 ? 12.562 -15.211 0.068 1 98.94 131 PHE A N 1
ATOM 1032 C CA . PHE A 1 131 ? 12.938 -14.406 -1.092 1 98.94 131 PHE A CA 1
ATOM 1033 C C . PHE A 1 131 ? 13.836 -15.203 -2.033 1 98.94 131 PHE A C 1
ATOM 1035 O O . PHE A 1 131 ? 13.609 -15.219 -3.246 1 98.94 131 PHE A O 1
ATOM 1042 N N . ALA A 1 132 ? 14.805 -15.875 -1.479 1 98.75 132 ALA A N 1
ATOM 1043 C CA . ALA A 1 132 ? 15.758 -16.641 -2.271 1 98.75 132 ALA A CA 1
ATOM 1044 C C . ALA A 1 132 ? 15.062 -17.781 -3.01 1 98.75 132 ALA A C 1
ATOM 1046 O O . ALA A 1 132 ? 15.383 -18.078 -4.164 1 98.75 132 ALA A O 1
ATOM 1047 N N . GLU A 1 133 ? 14.141 -18.406 -2.344 1 98.81 133 GLU A N 1
ATOM 1048 C CA . GLU A 1 133 ? 13.406 -19.516 -2.949 1 98.81 133 GLU A CA 1
ATOM 1049 C C . GLU A 1 133 ? 12.609 -19.062 -4.164 1 98.81 133 GLU A C 1
ATOM 1051 O O . GLU A 1 133 ? 12.648 -19.688 -5.219 1 98.81 133 GLU A O 1
ATOM 1056 N N . ILE A 1 134 ? 11.906 -17.969 -4.059 1 98.94 134 ILE A N 1
ATOM 1057 C CA . ILE A 1 134 ? 11.094 -17.438 -5.156 1 98.94 134 ILE A CA 1
ATOM 1058 C C . ILE A 1 134 ? 12.008 -16.953 -6.277 1 98.94 134 ILE A C 1
ATOM 1060 O O . ILE A 1 134 ? 11.75 -17.203 -7.457 1 98.94 134 ILE A O 1
ATOM 1064 N N . LYS A 1 135 ? 13.062 -16.312 -5.891 1 98.69 135 LYS A N 1
ATOM 1065 C CA . LYS A 1 135 ? 13.992 -15.672 -6.824 1 98.69 135 LYS A CA 1
ATOM 1066 C C . LYS A 1 135 ? 14.648 -16.703 -7.73 1 98.69 135 LYS A C 1
ATOM 1068 O O . LYS A 1 135 ? 15.078 -16.391 -8.844 1 98.69 135 LYS A O 1
ATOM 1073 N N . GLN A 1 136 ? 14.672 -17.984 -7.27 1 98.44 136 GLN A N 1
ATOM 1074 C CA . GLN A 1 136 ? 15.219 -19.047 -8.094 1 98.44 136 GLN A CA 1
ATOM 1075 C C . GLN A 1 136 ? 14.406 -19.234 -9.375 1 98.44 136 GLN A C 1
ATOM 1077 O O . GLN A 1 136 ? 14.93 -19.703 -10.383 1 98.44 136 GLN A O 1
ATOM 1082 N N . GLN A 1 137 ? 13.219 -18.719 -9.367 1 98.44 137 GLN A N 1
ATOM 1083 C CA . GLN A 1 137 ? 12.328 -19.047 -10.477 1 98.44 137 GLN A CA 1
ATOM 1084 C C . GLN A 1 137 ? 11.805 -17.781 -11.156 1 98.44 137 GLN A C 1
ATOM 1086 O O . GLN A 1 137 ? 11.117 -17.844 -12.18 1 98.44 137 GLN A O 1
ATOM 1091 N N . LEU A 1 138 ? 12.117 -16.688 -10.57 1 98.75 138 LEU A N 1
ATOM 1092 C CA . LEU A 1 138 ? 11.625 -15.43 -11.125 1 98.75 138 LEU A CA 1
ATOM 1093 C C . LEU A 1 138 ? 12.773 -14.5 -11.492 1 98.75 138 LEU A C 1
ATOM 1095 O O . LEU A 1 138 ? 13.766 -14.422 -10.766 1 98.75 138 LEU A O 1
ATOM 1099 N N . SER A 1 139 ? 12.633 -13.836 -12.633 1 98.69 139 SER A N 1
ATOM 1100 C CA . SER A 1 139 ? 13.578 -12.789 -13.008 1 98.69 139 SER A CA 1
ATOM 1101 C C . SER A 1 139 ? 13.484 -11.586 -12.07 1 98.69 139 SER A C 1
ATOM 1103 O O . SER A 1 139 ? 12.562 -11.5 -11.258 1 98.69 139 SER A O 1
ATOM 1105 N N . ASP A 1 140 ? 14.391 -10.641 -12.203 1 98.69 140 ASP A N 1
ATOM 1106 C CA . ASP A 1 140 ? 14.352 -9.414 -11.414 1 98.69 140 ASP A CA 1
ATOM 1107 C C . ASP A 1 140 ? 13.062 -8.641 -11.664 1 98.69 140 ASP A C 1
ATOM 1109 O O . ASP A 1 140 ? 12.461 -8.102 -10.734 1 98.69 140 ASP A O 1
ATOM 1113 N N . GLU A 1 141 ? 12.641 -8.648 -12.914 1 98.56 141 GLU A N 1
ATOM 1114 C CA . GLU A 1 141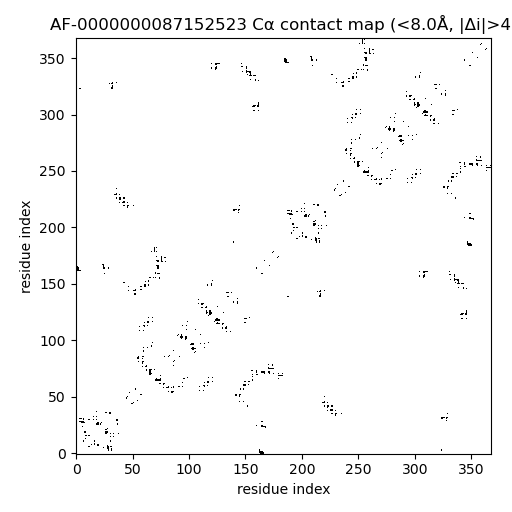 ? 11.406 -7.961 -13.266 1 98.56 141 GLU A CA 1
ATOM 1115 C C . GLU A 1 141 ? 10.203 -8.617 -12.602 1 98.56 141 GLU A C 1
ATOM 1117 O O . GLU A 1 141 ? 9.359 -7.93 -12.016 1 98.56 141 GLU A O 1
ATOM 1122 N N . HIS A 1 142 ? 10.125 -9.961 -12.664 1 98.81 142 HIS A N 1
ATOM 1123 C CA . HIS A 1 142 ? 9 -10.688 -12.086 1 98.81 142 HIS A CA 1
ATOM 1124 C C . HIS A 1 142 ? 8.984 -10.555 -10.562 1 98.81 142 HIS A C 1
ATOM 1126 O O . HIS A 1 142 ? 7.918 -10.438 -9.953 1 98.81 142 HIS A O 1
ATOM 1132 N N . MET A 1 143 ? 10.195 -10.594 -9.961 1 98.88 143 MET A N 1
ATOM 1133 C CA . MET A 1 143 ? 10.289 -10.445 -8.516 1 98.88 143 MET A CA 1
ATOM 1134 C C . MET A 1 143 ? 9.844 -9.047 -8.086 1 98.88 143 MET A C 1
ATOM 1136 O O . MET A 1 143 ? 9.141 -8.898 -7.09 1 98.88 143 MET A O 1
ATOM 1140 N N . THR A 1 144 ? 10.25 -8.031 -8.852 1 98.88 144 THR A N 1
ATOM 1141 C CA . THR A 1 144 ? 9.82 -6.668 -8.57 1 98.88 144 THR A CA 1
ATOM 1142 C C . THR A 1 144 ? 8.297 -6.559 -8.664 1 98.88 144 THR A C 1
ATOM 1144 O O . THR A 1 144 ? 7.656 -6.02 -7.758 1 98.88 144 THR A O 1
ATOM 1147 N N . ASP A 1 145 ? 7.742 -7.148 -9.703 1 98.94 145 ASP A N 1
ATOM 1148 C CA . ASP A 1 145 ? 6.293 -7.141 -9.875 1 98.94 145 ASP A CA 1
ATOM 1149 C C . ASP A 1 145 ? 5.598 -7.832 -8.703 1 98.94 145 ASP A C 1
ATOM 1151 O O . ASP A 1 145 ? 4.59 -7.34 -8.195 1 98.94 145 ASP A O 1
ATOM 1155 N N . LEU A 1 146 ? 6.121 -8.945 -8.305 1 98.94 146 LEU A N 1
ATOM 1156 C CA . LEU A 1 146 ? 5.504 -9.711 -7.23 1 98.94 146 LEU A CA 1
ATOM 1157 C C . LEU A 1 146 ? 5.508 -8.922 -5.926 1 98.94 146 LEU A C 1
ATOM 1159 O O . LEU A 1 146 ? 4.473 -8.789 -5.27 1 98.94 146 LEU A O 1
ATOM 1163 N N . VAL A 1 147 ? 6.648 -8.344 -5.566 1 98.94 147 VAL A N 1
ATOM 1164 C CA . VAL A 1 147 ? 6.801 -7.621 -4.309 1 98.94 147 VAL A CA 1
ATOM 1165 C C . VAL A 1 147 ? 5.902 -6.387 -4.312 1 98.94 147 VAL A C 1
ATOM 1167 O O . VAL A 1 147 ? 5.203 -6.121 -3.332 1 98.94 147 VAL A O 1
ATOM 1170 N N . LEU A 1 148 ? 5.871 -5.684 -5.414 1 98.94 148 LEU A N 1
ATOM 1171 C CA . LEU A 1 148 ? 5.035 -4.488 -5.508 1 98.94 148 LEU A CA 1
ATOM 1172 C C . LEU A 1 148 ? 3.557 -4.855 -5.496 1 98.94 148 LEU A C 1
ATOM 1174 O O . LEU A 1 148 ? 2.73 -4.117 -4.953 1 98.94 148 LEU A O 1
ATOM 1178 N N . THR A 1 149 ? 3.223 -5.977 -6.098 1 98.94 149 THR A N 1
ATOM 1179 C CA . THR A 1 149 ? 1.839 -6.438 -6.09 1 98.94 149 THR A CA 1
ATOM 1180 C C . THR A 1 149 ? 1.378 -6.746 -4.668 1 98.94 149 THR A C 1
ATOM 1182 O O . THR A 1 149 ? 0.346 -6.238 -4.223 1 98.94 149 THR A O 1
ATOM 1185 N N . ILE A 1 150 ? 2.166 -7.504 -3.943 1 99 150 ILE A N 1
ATOM 1186 C CA . ILE A 1 150 ? 1.8 -7.859 -2.576 1 99 150 ILE A CA 1
ATOM 1187 C C . ILE A 1 150 ? 1.711 -6.598 -1.721 1 99 150 ILE A C 1
ATOM 1189 O O . ILE A 1 150 ? 0.741 -6.41 -0.982 1 99 150 ILE A O 1
ATOM 1193 N N . ALA A 1 151 ? 2.701 -5.711 -1.878 1 98.94 151 ALA A N 1
ATOM 1194 C CA . ALA A 1 151 ? 2.721 -4.469 -1.111 1 98.94 151 ALA A CA 1
ATOM 1195 C C . ALA A 1 151 ? 1.503 -3.605 -1.433 1 98.94 151 ALA A C 1
ATOM 1197 O O . ALA A 1 151 ? 0.867 -3.059 -0.529 1 98.94 151 ALA A O 1
ATOM 1198 N N . PHE A 1 152 ? 1.171 -3.51 -2.719 1 98.94 152 PHE A N 1
ATOM 1199 C CA . PHE A 1 152 ? 0.052 -2.689 -3.17 1 98.94 152 PHE A CA 1
ATOM 1200 C C . PHE A 1 152 ? -1.262 -3.201 -2.59 1 98.94 152 PHE A C 1
ATOM 1202 O O . PHE A 1 152 ? -2.09 -2.414 -2.127 1 98.94 152 PHE A O 1
ATOM 1209 N N . TYR A 1 153 ? -1.461 -4.41 -2.545 1 98.94 153 TYR A N 1
ATOM 1210 C CA . TYR A 1 153 ? -2.736 -4.93 -2.061 1 98.94 153 TYR A CA 1
ATOM 1211 C C . TYR A 1 153 ? -2.781 -4.93 -0.538 1 98.94 153 TYR A C 1
ATOM 1213 O O . TYR A 1 153 ? -3.861 -4.965 0.057 1 98.94 153 TYR A O 1
ATOM 1221 N N . CYS A 1 154 ? -1.595 -4.855 0.145 1 98.94 154 CYS A N 1
ATOM 1222 C CA . CYS A 1 154 ? -1.594 -4.527 1.565 1 98.94 154 CYS A CA 1
ATOM 1223 C C . CYS A 1 154 ? -2.105 -3.109 1.798 1 98.94 154 CYS A C 1
ATOM 1225 O O . CYS A 1 154 ? -2.709 -2.826 2.834 1 98.94 154 CYS A O 1
ATOM 1227 N N . ALA A 1 155 ? -1.842 -2.25 0.837 1 98.94 155 ALA A N 1
ATOM 1228 C CA . ALA A 1 155 ? -2.4 -0.902 0.906 1 98.94 155 ALA A CA 1
ATOM 1229 C C . ALA A 1 155 ? -3.902 -0.917 0.64 1 98.94 155 ALA A C 1
ATOM 1231 O O . ALA A 1 155 ? -4.672 -0.281 1.362 1 98.94 155 ALA A O 1
ATOM 1232 N N . VAL A 1 156 ? -4.352 -1.686 -0.346 1 98.94 156 VAL A N 1
ATOM 1233 C CA . VAL A 1 156 ? -5.75 -1.712 -0.759 1 98.94 156 VAL A CA 1
ATOM 1234 C C . VAL A 1 156 ? -6.625 -2.176 0.404 1 98.94 156 VAL A C 1
ATOM 1236 O O . VAL A 1 156 ? -7.664 -1.573 0.688 1 98.94 156 VAL A O 1
ATOM 1239 N N . VAL A 1 157 ? -6.203 -3.168 1.168 1 98.94 157 VAL A N 1
ATOM 1240 C CA . VAL A 1 157 ? -7.047 -3.697 2.232 1 98.94 157 VAL A CA 1
ATOM 1241 C C . VAL A 1 157 ? -7.156 -2.676 3.363 1 98.94 157 VAL A C 1
ATOM 1243 O O . VAL A 1 157 ? -8.172 -2.619 4.062 1 98.94 157 VAL A O 1
ATOM 1246 N N . ARG A 1 158 ? -6.152 -1.829 3.566 1 98.94 158 ARG A N 1
ATOM 1247 C CA . ARG A 1 158 ? -6.234 -0.767 4.562 1 98.94 158 ARG A CA 1
ATOM 1248 C C . ARG A 1 158 ? -7.23 0.305 4.141 1 98.94 158 ARG A C 1
ATOM 1250 O O . ARG A 1 158 ? -7.949 0.856 4.977 1 98.94 158 ARG A O 1
ATOM 1257 N N . VAL A 1 159 ? -7.293 0.608 2.832 1 98.94 159 VAL A N 1
ATOM 1258 C CA . VAL A 1 159 ? -8.266 1.558 2.309 1 98.94 159 VAL A CA 1
ATOM 1259 C C . VAL A 1 159 ? -9.68 1 2.484 1 98.94 159 VAL A C 1
ATOM 1261 O O . VAL A 1 159 ? -10.57 1.696 2.971 1 98.94 159 VAL A O 1
ATOM 1264 N N . LEU A 1 160 ? -9.82 -0.259 2.109 1 98.88 160 LEU A N 1
ATOM 1265 C CA . LEU A 1 160 ? -11.109 -0.927 2.23 1 98.88 160 LEU A CA 1
ATOM 1266 C C . LEU A 1 160 ? -11.594 -0.908 3.676 1 98.88 160 LEU A C 1
ATOM 1268 O O . LEU A 1 160 ? -12.758 -0.579 3.939 1 98.88 160 LEU A O 1
ATOM 1272 N N . ALA A 1 161 ? -10.75 -1.238 4.559 1 98.81 161 ALA A N 1
ATOM 1273 C CA . ALA A 1 161 ? -11.109 -1.323 5.973 1 98.81 161 ALA A CA 1
ATOM 1274 C C . ALA A 1 161 ? -11.391 0.06 6.551 1 98.81 161 ALA A C 1
ATOM 1276 O O . ALA A 1 161 ? -12.375 0.252 7.27 1 98.81 161 ALA A O 1
ATOM 1277 N N . THR A 1 162 ? -10.531 1.031 6.254 1 98.94 162 THR A N 1
ATOM 1278 C CA . THR A 1 162 ? -10.672 2.371 6.816 1 98.94 162 THR A CA 1
ATOM 1279 C C . THR A 1 162 ? -11.938 3.045 6.297 1 98.94 162 THR A C 1
ATOM 1281 O O . THR A 1 162 ? -12.648 3.705 7.055 1 98.94 162 THR A O 1
ATOM 1284 N N . MET A 1 163 ? -12.234 2.805 5 1 98.94 163 MET A N 1
ATOM 1285 C CA . MET A 1 163 ? -13.375 3.461 4.379 1 98.94 163 MET A CA 1
ATOM 1286 C C . MET A 1 163 ? -14.648 2.639 4.566 1 98.94 163 MET A C 1
ATOM 1288 O O . MET A 1 163 ? -15.742 3.096 4.238 1 98.94 163 MET A O 1
ATOM 1292 N N . GLN A 1 164 ? -14.492 1.414 5.086 1 98.69 164 GLN A N 1
ATOM 1293 C CA . GLN A 1 164 ? -15.594 0.501 5.344 1 98.69 164 GLN A CA 1
ATOM 1294 C C . GLN A 1 164 ? -16.438 0.289 4.086 1 98.69 164 GLN A C 1
ATOM 1296 O O . GLN A 1 164 ? -17.656 0.468 4.113 1 98.69 164 GLN A O 1
ATOM 1301 N N . ILE A 1 165 ? -15.773 -0.029 3.025 1 98.69 165 ILE A N 1
ATOM 1302 C CA . ILE A 1 165 ? -16.438 -0.194 1.731 1 98.69 165 ILE A CA 1
ATOM 1303 C C . ILE A 1 165 ? -17.312 -1.437 1.757 1 98.69 165 ILE A C 1
ATOM 1305 O O . ILE A 1 165 ? -16.891 -2.506 2.191 1 98.69 165 ILE A O 1
ATOM 1309 N N . ASP A 1 166 ? -18.5 -1.306 1.255 1 98.25 166 ASP A N 1
ATOM 1310 C CA . ASP A 1 166 ? -19.484 -2.391 1.255 1 98.25 166 ASP A CA 1
ATOM 1311 C C . ASP A 1 166 ? -19.188 -3.395 0.142 1 98.25 166 ASP A C 1
ATOM 1313 O O . ASP A 1 166 ? -18.859 -3.006 -0.98 1 98.25 166 ASP A O 1
ATOM 1317 N N . ASN A 1 167 ? -19.297 -4.617 0.508 1 97.5 167 ASN A N 1
ATOM 1318 C CA . ASN A 1 167 ? -19.188 -5.684 -0.483 1 97.5 167 ASN A CA 1
ATOM 1319 C C . ASN A 1 167 ? -20.453 -5.805 -1.321 1 97.5 167 ASN A C 1
ATOM 1321 O O . ASN A 1 167 ? -21.547 -5.91 -0.777 1 97.5 167 ASN A O 1
ATOM 1325 N N . GLU A 1 168 ? -20.422 -5.723 -2.621 1 97.25 168 GLU A N 1
ATOM 1326 C CA . GLU A 1 168 ? -21.594 -5.859 -3.475 1 97.25 168 GLU A CA 1
ATOM 1327 C C . GLU A 1 168 ? -22.172 -7.266 -3.393 1 97.25 168 GLU A C 1
ATOM 1329 O O . GLU A 1 168 ? -21.438 -8.242 -3.297 1 97.25 168 GLU A O 1
ATOM 1334 N N . PRO A 1 169 ? -23.453 -7.355 -3.551 1 95.94 169 PRO A N 1
ATOM 1335 C CA . PRO A 1 169 ? -24.125 -8.648 -3.385 1 95.94 169 PRO A CA 1
ATOM 1336 C C . PRO A 1 169 ? -23.562 -9.727 -4.316 1 95.94 169 PRO A C 1
ATOM 1338 O O . PRO A 1 169 ? -23.359 -10.867 -3.893 1 95.94 169 PRO A O 1
ATOM 1341 N N . TYR A 1 170 ? -23.266 -9.383 -5.543 1 95.62 170 TYR A N 1
ATOM 1342 C CA . TYR A 1 170 ? -22.766 -10.328 -6.527 1 95.62 170 TYR A CA 1
ATOM 1343 C C . TYR A 1 170 ? -21.453 -10.961 -6.055 1 95.62 170 TYR A C 1
ATOM 1345 O O . TYR A 1 170 ? -21.234 -12.156 -6.25 1 95.62 170 TYR A O 1
ATOM 1353 N N . TYR A 1 171 ? -20.594 -10.219 -5.355 1 97.12 171 TYR A N 1
ATOM 1354 C CA . TYR A 1 171 ? -19.312 -10.695 -4.863 1 97.12 171 TYR A CA 1
ATOM 1355 C C . TYR A 1 171 ? -19.469 -11.406 -3.525 1 97.12 171 TYR A C 1
ATOM 1357 O O . TYR A 1 171 ? -18.781 -12.383 -3.244 1 97.12 171 TYR A O 1
ATOM 1365 N N . LYS A 1 172 ? -20.375 -10.945 -2.74 1 96.06 172 LYS A N 1
ATOM 1366 C CA . LYS A 1 172 ? -20.594 -11.477 -1.4 1 96.06 172 LYS A CA 1
ATOM 1367 C C . LYS A 1 172 ? -20.969 -12.961 -1.455 1 96.06 172 LYS A C 1
ATOM 1369 O O . LYS A 1 172 ? -20.703 -13.703 -0.507 1 96.06 172 LYS A O 1
ATOM 1374 N N . GLU A 1 173 ? -21.516 -13.383 -2.586 1 96.88 173 GLU A N 1
ATOM 1375 C CA . GLU A 1 173 ? -21.922 -14.766 -2.758 1 96.88 173 GLU A CA 1
ATOM 1376 C C . GLU A 1 173 ? -20.734 -15.719 -2.664 1 96.88 173 GLU A C 1
ATOM 1378 O O . GLU A 1 173 ? -20.891 -16.891 -2.324 1 96.88 173 GLU A O 1
ATOM 1383 N N . VAL A 1 174 ? -19.594 -15.219 -2.965 1 97.75 174 VAL A N 1
ATOM 1384 C CA . VAL A 1 174 ? -18.375 -16 -2.916 1 97.75 174 VAL A CA 1
ATOM 1385 C C . VAL A 1 174 ? -18.172 -16.578 -1.514 1 97.75 174 VAL A C 1
ATOM 1387 O O . VAL A 1 174 ? -17.656 -17.672 -1.352 1 97.75 174 VAL A O 1
ATOM 1390 N N . LEU A 1 175 ? -18.656 -15.891 -0.48 1 97.19 175 LEU A N 1
ATOM 1391 C CA . LEU A 1 175 ? -18.438 -16.266 0.912 1 97.19 175 LEU A CA 1
ATOM 1392 C C . LEU A 1 175 ? -19.234 -17.516 1.261 1 97.19 175 LEU A C 1
ATOM 1394 O O . LEU A 1 175 ? -18.969 -18.172 2.268 1 97.19 175 LEU A O 1
ATOM 1398 N N . GLN A 1 176 ? -20.219 -17.828 0.465 1 96.25 176 GLN A N 1
ATOM 1399 C CA . GLN A 1 176 ? -20.969 -19.078 0.668 1 96.25 176 GLN A CA 1
ATOM 1400 C C . GLN A 1 176 ? -20.078 -20.281 0.392 1 96.25 176 GLN A C 1
ATOM 1402 O O . GLN A 1 176 ? -20.188 -21.297 1.082 1 96.25 176 GLN A O 1
ATOM 1407 N N . GLN A 1 177 ? -19.266 -20.172 -0.619 1 96.38 177 GLN A N 1
ATOM 1408 C CA . GLN A 1 177 ? -18.359 -21.25 -0.985 1 96.38 177 GLN A CA 1
ATOM 1409 C C . GLN A 1 177 ? -17.078 -21.203 -0.162 1 96.38 177 GLN A C 1
ATOM 1411 O O . GLN A 1 177 ? -16.516 -22.25 0.185 1 96.38 177 GLN A O 1
ATOM 1416 N N . TYR A 1 178 ? -16.594 -19.984 0.059 1 96.81 178 TYR A N 1
ATOM 1417 C CA . TYR A 1 178 ? -15.344 -19.766 0.786 1 96.81 178 TYR A CA 1
ATOM 1418 C C . TYR A 1 178 ? -15.555 -18.844 1.972 1 96.81 178 TYR A C 1
ATOM 1420 O O . TYR A 1 178 ? -15.102 -17.688 1.96 1 96.81 178 TYR A O 1
ATOM 1428 N N . PRO A 1 179 ? -16.125 -19.297 3.033 1 94.81 179 PRO A N 1
ATOM 1429 C CA . PRO A 1 179 ? -16.312 -18.438 4.203 1 94.81 179 PRO A CA 1
ATOM 1430 C C . PRO A 1 179 ? -15 -18.078 4.887 1 94.81 179 PRO A C 1
ATOM 1432 O O . PRO A 1 179 ? -14.133 -18.938 5.059 1 94.81 179 PRO A O 1
ATOM 1435 N N . ILE A 1 180 ? -14.828 -16.906 5.152 1 93.69 180 ILE A N 1
ATOM 1436 C CA . ILE A 1 180 ? -13.648 -16.438 5.879 1 93.69 180 ILE A CA 1
ATOM 1437 C C . ILE A 1 180 ? -13.859 -16.641 7.379 1 93.69 180 ILE A C 1
ATOM 1439 O O . ILE A 1 180 ? -14.805 -16.078 7.953 1 93.69 180 ILE A O 1
ATOM 1443 N N . PRO A 1 181 ? -12.977 -17.328 7.957 1 87.62 181 PRO A N 1
ATOM 1444 C CA . PRO A 1 181 ? -13.156 -17.547 9.391 1 87.62 181 PRO A CA 1
ATOM 1445 C C . PRO A 1 181 ? -13.172 -16.25 10.195 1 87.62 181 PRO A C 1
ATOM 1447 O O . PRO A 1 181 ? -12.344 -15.367 9.969 1 87.62 181 PRO A O 1
ATOM 1450 N N . GLY A 1 182 ? -14.156 -16.125 11.055 1 80.69 182 GLY A N 1
ATOM 1451 C CA . GLY A 1 182 ? -14.234 -14.984 11.953 1 80.69 182 GLY A CA 1
ATOM 1452 C C . GLY A 1 182 ? -15.062 -13.844 11.383 1 80.69 182 GLY A C 1
ATOM 1453 O O . GLY A 1 182 ? -15.305 -12.852 12.07 1 80.69 182 GLY A O 1
ATOM 1454 N N . VAL A 1 183 ? -15.367 -14.031 10.07 1 75.5 183 VAL A N 1
ATOM 1455 C CA . VAL A 1 183 ? -16.234 -13.031 9.461 1 75.5 183 VAL A CA 1
ATOM 1456 C C . VAL A 1 183 ? -17.672 -13.539 9.445 1 75.5 183 VAL A C 1
ATOM 1458 O O . VAL A 1 183 ? -17.938 -14.664 9.008 1 75.5 183 VAL A O 1
ATOM 1461 N N . LYS A 1 184 ? -18.641 -12.984 10.086 1 62.09 184 LYS A N 1
ATOM 1462 C CA . LYS A 1 184 ? -20.031 -13.422 10.219 1 62.09 184 LYS A CA 1
ATOM 1463 C C . LYS A 1 184 ? -20.844 -13.023 8.992 1 62.09 184 LYS A C 1
ATOM 1465 O O . LYS A 1 184 ? -20.562 -12.008 8.352 1 62.09 184 LYS A O 1
ATOM 1470 N N . MET B 1 1 ? 22.531 -5.551 2.33 1 88.44 1 MET B N 1
ATOM 1471 C CA . MET B 1 1 ? 22.641 -5.316 0.894 1 88.44 1 MET B CA 1
ATOM 1472 C C . MET B 1 1 ? 21.328 -5.602 0.185 1 88.44 1 MET B C 1
ATOM 1474 O O . MET B 1 1 ? 20.625 -6.555 0.531 1 88.44 1 MET B O 1
ATOM 1478 N N . ALA B 1 2 ? 21.062 -4.727 -0.846 1 97.5 2 ALA B N 1
ATOM 1479 C CA . ALA B 1 2 ? 19.797 -4.844 -1.586 1 97.5 2 ALA B CA 1
ATOM 1480 C C . ALA B 1 2 ? 19.688 -6.211 -2.252 1 97.5 2 ALA B C 1
ATOM 1482 O O . ALA B 1 2 ? 20.688 -6.82 -2.615 1 97.5 2 ALA B O 1
ATOM 1483 N N . ARG B 1 3 ? 18.469 -6.672 -2.477 1 98.75 3 ARG B N 1
ATOM 1484 C CA . ARG B 1 3 ? 18.234 -8.031 -2.957 1 98.75 3 ARG B CA 1
ATOM 1485 C C . ARG B 1 3 ? 18.125 -8.062 -4.477 1 98.75 3 ARG B C 1
ATOM 1487 O O . ARG B 1 3 ? 18.172 -9.133 -5.086 1 98.75 3 ARG B O 1
ATOM 1494 N N . LEU B 1 4 ? 17.922 -6.934 -5.117 1 98.75 4 LEU B N 1
ATOM 1495 C CA . LEU B 1 4 ? 17.984 -6.746 -6.562 1 98.75 4 LEU B CA 1
ATOM 1496 C C . LEU B 1 4 ? 18.969 -5.633 -6.922 1 98.75 4 LEU B C 1
ATOM 1498 O O . LEU B 1 4 ? 19.281 -4.781 -6.086 1 98.75 4 LEU B O 1
ATOM 1502 N N . PRO B 1 5 ? 19.469 -5.633 -8.078 1 98.5 5 PRO B N 1
ATOM 1503 C CA . PRO B 1 5 ? 20.484 -4.625 -8.422 1 98.5 5 PRO B CA 1
ATOM 1504 C C . PRO B 1 5 ? 19.906 -3.219 -8.531 1 98.5 5 PRO B C 1
ATOM 1506 O O . PRO B 1 5 ? 18.75 -3.055 -8.922 1 98.5 5 PRO B O 1
ATOM 1509 N N . TYR B 1 6 ? 20.719 -2.301 -8.125 1 98.38 6 TYR B N 1
ATOM 1510 C CA . TYR B 1 6 ? 20.469 -0.912 -8.484 1 98.38 6 TYR B CA 1
ATOM 1511 C C . TYR B 1 6 ? 20.875 -0.639 -9.922 1 98.38 6 TYR B C 1
ATOM 1513 O O . TYR B 1 6 ? 22.047 -0.783 -10.281 1 98.38 6 TYR B O 1
ATOM 1521 N N . LEU B 1 7 ? 19.953 -0.205 -10.758 1 98.12 7 LEU B N 1
ATOM 1522 C CA . LEU B 1 7 ? 20.25 0.02 -12.164 1 98.12 7 LEU B CA 1
ATOM 1523 C C . LEU B 1 7 ? 20.516 1.497 -12.438 1 98.12 7 LEU B C 1
ATOM 1525 O O . LEU B 1 7 ? 19.859 2.367 -11.852 1 98.12 7 LEU B O 1
ATOM 1529 N N . GLU B 1 8 ? 21.438 1.741 -13.266 1 96.94 8 GLU B N 1
ATOM 1530 C CA . GLU B 1 8 ? 21.75 3.086 -13.742 1 96.94 8 GLU B CA 1
ATOM 1531 C C . GLU B 1 8 ? 21.094 3.363 -15.094 1 96.94 8 GLU B C 1
ATOM 1533 O O . GLU B 1 8 ? 20.609 2.445 -15.75 1 96.94 8 GLU B O 1
ATOM 1538 N N . ALA B 1 9 ? 21.141 4.648 -15.453 1 95.19 9 ALA B N 1
ATOM 1539 C CA . ALA B 1 9 ? 20.453 5.098 -16.656 1 95.19 9 ALA B CA 1
ATOM 1540 C C . ALA B 1 9 ? 20.906 4.301 -17.875 1 95.19 9 ALA B C 1
ATOM 1542 O O . ALA B 1 9 ? 20.094 3.986 -18.75 1 95.19 9 ALA B O 1
ATOM 1543 N N . GLU B 1 10 ? 22.141 3.924 -17.922 1 95.06 10 GLU B N 1
ATOM 1544 C CA . GLU B 1 10 ? 22.703 3.24 -19.094 1 95.06 10 GLU B CA 1
ATOM 1545 C C . GLU B 1 10 ? 22.25 1.782 -19.141 1 95.06 10 GLU B C 1
ATOM 1547 O O . GLU B 1 10 ? 22.406 1.117 -20.172 1 95.06 10 GLU B O 1
ATOM 1552 N N . GLN B 1 11 ? 21.672 1.275 -18.031 1 96.56 11 GLN B N 1
ATOM 1553 C CA . GLN B 1 11 ? 21.266 -0.126 -17.938 1 96.56 11 GLN B CA 1
ATOM 1554 C C . GLN B 1 11 ? 19.766 -0.29 -18.156 1 96.56 11 GLN B C 1
ATOM 1556 O O . GLN B 1 11 ? 19.234 -1.396 -18.031 1 96.56 11 GLN B O 1
ATOM 1561 N N . VAL B 1 12 ? 19.156 0.817 -18.391 1 95.88 12 VAL B N 1
ATOM 1562 C CA . VAL B 1 12 ? 17.734 0.743 -18.641 1 95.88 12 VAL B CA 1
ATOM 1563 C C . VAL B 1 12 ? 17.422 1.275 -20.031 1 95.88 12 VAL B C 1
ATOM 1565 O O . VAL B 1 12 ? 18.203 2.047 -20.594 1 95.88 12 VAL B O 1
ATOM 1568 N N . ALA B 1 13 ? 16.344 0.79 -20.672 1 96.75 13 ALA B N 1
ATOM 1569 C CA . ALA B 1 13 ? 15.93 1.273 -21.984 1 96.75 13 ALA B CA 1
ATOM 1570 C C . ALA B 1 13 ? 15.711 2.783 -21.969 1 96.75 13 ALA B C 1
ATOM 1572 O O . ALA B 1 13 ? 15.273 3.344 -20.969 1 96.75 13 ALA B O 1
ATOM 1573 N N . PRO B 1 14 ? 15.961 3.521 -23.062 1 97.06 14 PRO B N 1
ATOM 1574 C CA . PRO B 1 14 ? 15.922 4.984 -23.125 1 97.06 14 PRO B CA 1
ATOM 1575 C C . PRO B 1 14 ? 14.586 5.562 -22.672 1 97.06 14 PRO B C 1
ATOM 1577 O O . PRO B 1 14 ? 14.555 6.609 -22.016 1 97.06 14 PRO B O 1
ATOM 1580 N N . GLU B 1 15 ? 13.562 4.906 -22.938 1 96.88 15 GLU B N 1
ATOM 1581 C CA . GLU B 1 15 ? 12.234 5.441 -22.641 1 96.88 15 GLU B CA 1
ATOM 1582 C C . GLU B 1 15 ? 11.961 5.434 -21.141 1 96.88 15 GLU B C 1
ATOM 1584 O O . GLU B 1 15 ? 11.008 6.062 -20.672 1 96.88 15 GLU B O 1
ATOM 1589 N N . TYR B 1 16 ? 12.867 4.758 -20.344 1 96.44 16 TYR B N 1
ATOM 1590 C CA . TYR B 1 16 ? 12.633 4.672 -18.906 1 96.44 16 TYR B CA 1
ATOM 1591 C C . TYR B 1 16 ? 13.695 5.445 -18.125 1 96.44 16 TYR B C 1
ATOM 1593 O O . TYR B 1 16 ? 13.695 5.445 -16.906 1 96.44 16 TYR B O 1
ATOM 1601 N N . ARG B 1 17 ? 14.547 6.145 -18.781 1 96.44 17 ARG B N 1
ATOM 1602 C CA . ARG B 1 17 ? 15.656 6.836 -18.125 1 96.44 17 ARG B CA 1
ATOM 1603 C C . ARG B 1 17 ? 15.148 8.008 -17.297 1 96.44 17 ARG B C 1
ATOM 1605 O O . ARG B 1 17 ? 15.789 8.406 -16.312 1 96.44 17 ARG B O 1
ATOM 1612 N N . ASP B 1 18 ? 14.016 8.539 -17.688 1 95.25 18 ASP B N 1
ATOM 1613 C CA . ASP B 1 18 ? 13.414 9.633 -16.922 1 95.25 18 ASP B CA 1
ATOM 1614 C C . ASP B 1 18 ? 13.086 9.195 -15.5 1 95.25 18 ASP B C 1
ATOM 1616 O O . ASP B 1 18 ? 13.07 10.016 -14.578 1 95.25 18 ASP B O 1
ATOM 1620 N N . MET B 1 19 ? 12.891 7.879 -15.344 1 94.19 19 MET B N 1
ATOM 1621 C CA . MET B 1 19 ? 12.539 7.332 -14.031 1 94.19 19 MET B CA 1
ATOM 1622 C C . MET B 1 19 ? 13.711 7.43 -13.07 1 94.19 19 MET B C 1
ATOM 1624 O O . MET B 1 19 ? 13.531 7.309 -11.852 1 94.19 19 MET B O 1
ATOM 1628 N N . LEU B 1 20 ? 14.867 7.59 -13.625 1 95.81 20 LEU B N 1
ATOM 1629 C CA . LEU B 1 20 ? 16.078 7.617 -12.805 1 95.81 20 LEU B CA 1
ATOM 1630 C C . LEU B 1 20 ? 16.578 9.047 -12.617 1 95.81 20 LEU B C 1
ATOM 1632 O O . LEU B 1 20 ? 17.672 9.258 -12.117 1 95.81 20 LEU B O 1
ATOM 1636 N N . LYS B 1 21 ? 15.734 10.016 -13.078 1 90.56 21 LYS B N 1
ATOM 1637 C CA . LYS B 1 21 ? 16.062 11.406 -12.773 1 90.56 21 LYS B CA 1
ATOM 1638 C C . LYS B 1 21 ? 16.125 11.633 -11.266 1 90.56 21 LYS B C 1
ATOM 1640 O O . LYS B 1 21 ? 16.938 12.422 -10.789 1 90.56 21 LYS B O 1
ATOM 1645 N N . ARG B 1 22 ? 15.156 10.953 -10.578 1 86.06 22 ARG B N 1
ATOM 1646 C CA . ARG B 1 22 ? 15.297 10.867 -9.125 1 86.06 22 ARG B CA 1
ATOM 1647 C C . ARG B 1 22 ? 16.281 9.758 -8.742 1 86.06 22 ARG B C 1
ATOM 1649 O O . ARG B 1 22 ? 15.93 8.578 -8.766 1 86.06 22 ARG B O 1
ATOM 1656 N N . ASN B 1 23 ? 17.438 10.117 -8.547 1 89.81 23 ASN B N 1
ATOM 1657 C CA . ASN B 1 23 ? 18.547 9.195 -8.414 1 89.81 23 ASN B CA 1
ATOM 1658 C C . ASN B 1 23 ? 18.641 8.625 -6.996 1 89.81 23 ASN B C 1
ATOM 1660 O O . ASN B 1 23 ? 19.672 8.758 -6.336 1 89.81 23 ASN B O 1
ATOM 1664 N N . THR B 1 24 ? 17.578 7.938 -6.574 1 97.06 24 THR B N 1
ATOM 1665 C CA . THR B 1 24 ? 17.594 7.277 -5.273 1 97.06 24 THR B CA 1
ATOM 1666 C C . THR B 1 24 ? 17.672 5.766 -5.438 1 97.06 24 THR B C 1
ATOM 1668 O O . THR B 1 24 ? 17.359 5.23 -6.504 1 97.06 24 THR B O 1
ATOM 1671 N N . ASN B 1 25 ? 18.109 5.102 -4.441 1 98.31 25 ASN B N 1
ATOM 1672 C CA . ASN B 1 25 ? 18.203 3.646 -4.465 1 98.31 25 ASN B CA 1
ATOM 1673 C C . ASN B 1 25 ? 16.844 2.99 -4.703 1 98.31 25 ASN B C 1
ATOM 1675 O O . ASN B 1 25 ? 16.766 1.96 -5.371 1 98.31 25 ASN B O 1
ATOM 1679 N N . LEU B 1 26 ? 15.773 3.594 -4.18 1 98.44 26 LEU B N 1
ATOM 1680 C CA . LEU B 1 26 ? 14.43 3.07 -4.414 1 98.44 26 LEU B CA 1
ATOM 1681 C C . LEU B 1 26 ? 14.109 3.045 -5.902 1 98.44 26 LEU B C 1
ATOM 1683 O O . LEU B 1 26 ? 13.734 2.004 -6.441 1 98.44 26 LEU B O 1
ATOM 1687 N N . HIS B 1 27 ? 14.344 4.164 -6.555 1 98.19 27 HIS B N 1
ATOM 1688 C CA . HIS B 1 27 ? 14.016 4.266 -7.973 1 98.19 27 HIS B CA 1
ATOM 1689 C C . HIS B 1 27 ? 14.914 3.361 -8.812 1 98.19 27 HIS B C 1
ATOM 1691 O O . HIS B 1 27 ? 14.445 2.713 -9.75 1 98.19 27 HIS B O 1
ATOM 1697 N N . LYS B 1 28 ? 16.172 3.312 -8.398 1 98.5 28 LYS B N 1
ATOM 1698 C CA . LYS B 1 28 ? 17.125 2.486 -9.125 1 98.5 28 LYS B CA 1
ATOM 1699 C C . LYS B 1 28 ? 16.766 1.009 -9.039 1 98.5 28 LYS B C 1
ATOM 1701 O O . LYS B 1 28 ? 17 0.247 -9.977 1 98.5 28 LYS B O 1
ATOM 1706 N N . LEU B 1 29 ? 16.219 0.607 -7.934 1 98.81 29 LEU B N 1
ATOM 1707 C CA . LEU B 1 29 ? 15.859 -0.796 -7.77 1 98.81 29 LEU B CA 1
ATOM 1708 C C . LEU B 1 29 ? 14.531 -1.095 -8.461 1 98.81 29 LEU B C 1
ATOM 1710 O O . LEU B 1 29 ? 14.391 -2.127 -9.117 1 98.81 29 LEU B O 1
ATOM 1714 N N . LEU B 1 30 ? 13.57 -0.173 -8.398 1 98.56 30 LEU B N 1
ATOM 1715 C CA . LEU B 1 30 ? 12.227 -0.429 -8.906 1 98.56 30 LEU B CA 1
ATOM 1716 C C . LEU B 1 30 ? 12.234 -0.527 -10.43 1 98.56 30 LEU B C 1
ATOM 1718 O O . LEU B 1 30 ? 11.398 -1.216 -11.008 1 98.56 30 LEU B O 1
ATOM 1722 N N . VAL B 1 31 ? 13.227 0.057 -11.062 1 98.19 31 VAL B N 1
ATOM 1723 C CA . VAL B 1 31 ? 13.234 0.081 -12.516 1 98.19 31 VAL B CA 1
ATOM 1724 C C . VAL B 1 31 ? 13.648 -1.287 -13.055 1 98.19 31 VAL B C 1
ATOM 1726 O O . VAL B 1 31 ? 13.656 -1.51 -14.273 1 98.19 31 VAL B O 1
ATOM 1729 N N . ASN B 1 32 ? 13.977 -2.26 -12.148 1 98.56 32 ASN B N 1
ATOM 1730 C CA . ASN B 1 32 ? 14.047 -3.643 -12.609 1 98.56 32 ASN B CA 1
ATOM 1731 C C . ASN B 1 32 ? 12.742 -4.078 -13.266 1 98.56 32 ASN B C 1
ATOM 1733 O O . ASN B 1 32 ? 12.719 -5.031 -14.055 1 98.56 32 ASN B O 1
ATOM 1737 N N . SER B 1 33 ? 11.633 -3.486 -12.969 1 98.5 33 SER B N 1
ATOM 1738 C CA . SER B 1 33 ? 10.359 -3.539 -13.672 1 98.5 33 SER B CA 1
ATOM 1739 C C . SER B 1 33 ? 9.867 -2.143 -14.039 1 98.5 33 SER B C 1
ATOM 1741 O O . SER B 1 33 ? 9.016 -1.576 -13.352 1 98.5 33 SER B O 1
ATOM 1743 N N . PRO B 1 34 ? 10.305 -1.598 -15.109 1 97.38 34 PRO B N 1
ATOM 1744 C CA . PRO B 1 34 ? 10.164 -0.16 -15.344 1 97.38 34 PRO B CA 1
ATOM 1745 C C . PRO B 1 34 ? 8.711 0.272 -15.5 1 97.38 34 PRO B C 1
ATOM 1747 O O . PRO B 1 34 ? 8.32 1.342 -15.016 1 97.38 34 PRO B O 1
ATOM 1750 N N . ASP B 1 35 ? 7.902 -0.546 -16.188 1 97.94 35 ASP B N 1
ATOM 1751 C CA . ASP B 1 35 ? 6.504 -0.169 -16.359 1 97.94 35 ASP B CA 1
ATOM 1752 C C . ASP B 1 35 ? 5.754 -0.213 -15.031 1 97.94 35 ASP B C 1
ATOM 1754 O O . ASP B 1 35 ? 4.957 0.677 -14.727 1 97.94 35 ASP B O 1
ATOM 1758 N N . MET B 1 36 ? 6.031 -1.256 -14.242 1 98.5 36 MET B N 1
ATOM 1759 C CA . MET B 1 36 ? 5.449 -1.318 -12.906 1 98.5 36 MET B CA 1
ATOM 1760 C C . MET B 1 36 ? 5.922 -0.144 -12.055 1 98.5 36 MET B C 1
ATOM 1762 O O . MET B 1 36 ? 5.121 0.476 -11.352 1 98.5 36 MET B O 1
ATOM 1766 N N . ALA B 1 37 ? 7.203 0.133 -12.148 1 98.06 37 ALA B N 1
ATOM 1767 C CA . ALA B 1 37 ? 7.781 1.245 -11.398 1 98.06 37 ALA B CA 1
ATOM 1768 C C . ALA B 1 37 ? 7.113 2.564 -11.773 1 98.06 37 ALA B C 1
ATOM 1770 O O . ALA B 1 37 ? 6.855 3.404 -10.906 1 98.06 37 ALA B O 1
ATOM 1771 N N . ARG B 1 38 ? 6.832 2.752 -13.008 1 97.56 38 ARG B N 1
ATOM 1772 C CA . ARG B 1 38 ? 6.203 3.98 -13.477 1 97.56 38 ARG B CA 1
ATOM 1773 C C . ARG B 1 38 ? 4.812 4.148 -12.875 1 97.56 38 ARG B C 1
ATOM 1775 O O . ARG B 1 38 ? 4.449 5.238 -12.43 1 97.56 38 ARG B O 1
ATOM 1782 N N . ALA B 1 39 ? 4.047 3.098 -12.883 1 98.19 39 ALA B N 1
ATOM 1783 C CA . ALA B 1 39 ? 2.717 3.148 -12.281 1 98.19 39 ALA B CA 1
ATOM 1784 C C . ALA B 1 39 ? 2.799 3.443 -10.789 1 98.19 39 ALA B C 1
ATOM 1786 O O . ALA B 1 39 ? 2.096 4.32 -10.281 1 98.19 39 ALA B O 1
ATOM 1787 N N . PHE B 1 40 ? 3.695 2.748 -10.117 1 98.56 40 PHE B N 1
ATOM 1788 C CA . PHE B 1 40 ? 3.857 2.869 -8.68 1 98.56 40 PHE B CA 1
ATOM 1789 C C . PHE B 1 40 ? 4.348 4.262 -8.305 1 98.56 40 PHE B C 1
ATOM 1791 O O . PHE B 1 40 ? 3.809 4.891 -7.391 1 98.56 40 PHE B O 1
ATOM 1798 N N . ASN B 1 41 ? 5.281 4.766 -9.07 1 97.5 41 ASN B N 1
ATOM 1799 C CA . ASN B 1 41 ? 5.828 6.098 -8.836 1 97.5 41 ASN B CA 1
ATOM 1800 C C . ASN B 1 41 ? 4.801 7.184 -9.141 1 97.5 41 ASN B C 1
ATOM 1802 O O . ASN B 1 41 ? 4.848 8.273 -8.562 1 97.5 41 ASN B O 1
ATOM 1806 N N . GLY B 1 42 ? 3.92 6.867 -10.047 1 97.56 42 GLY B N 1
ATOM 1807 C CA . GLY B 1 42 ? 2.85 7.805 -10.352 1 97.56 42 GLY B CA 1
ATOM 1808 C C . GLY B 1 42 ? 2.004 8.164 -9.148 1 97.56 42 GLY B C 1
ATOM 1809 O O . GLY B 1 42 ? 1.579 9.312 -9 1 97.56 42 GLY B O 1
ATOM 1810 N N . VAL B 1 43 ? 1.788 7.23 -8.266 1 98.69 43 VAL B N 1
ATOM 1811 C CA . VAL B 1 43 ? 1.028 7.484 -7.047 1 98.69 43 VAL B CA 1
ATOM 1812 C C . VAL B 1 43 ? 1.82 8.414 -6.129 1 98.69 43 VAL B C 1
ATOM 1814 O O . VAL B 1 43 ? 1.296 9.422 -5.648 1 98.69 43 VAL B O 1
ATOM 1817 N N . GLY B 1 44 ? 3.117 8.07 -5.914 1 97.88 44 GLY B N 1
ATOM 1818 C CA . GLY B 1 44 ? 3.969 8.914 -5.094 1 97.88 44 GLY B CA 1
ATOM 1819 C C . GLY B 1 44 ? 4.082 10.336 -5.617 1 97.88 44 GLY B C 1
ATOM 1820 O O . GLY B 1 44 ? 4.055 11.289 -4.84 1 97.88 44 GLY B O 1
ATOM 1821 N N . GLY B 1 45 ? 4.223 10.438 -6.93 1 96.75 45 GLY B N 1
ATOM 1822 C CA . GLY B 1 45 ? 4.293 11.75 -7.547 1 96.75 45 GLY B CA 1
ATOM 1823 C C . GLY B 1 45 ? 3.037 12.578 -7.336 1 96.75 45 GLY B C 1
ATOM 1824 O O . GLY B 1 45 ? 3.117 13.773 -7.039 1 96.75 45 GLY B O 1
ATOM 1825 N N . PHE B 1 46 ? 1.883 11.945 -7.492 1 98.31 46 PHE B N 1
ATOM 1826 C CA . PHE B 1 46 ? 0.638 12.656 -7.234 1 98.31 46 PHE B CA 1
ATOM 1827 C C . PHE B 1 46 ? 0.579 13.141 -5.789 1 98.31 46 PHE B C 1
ATOM 1829 O O . PHE B 1 46 ? 0.261 14.305 -5.527 1 98.31 46 PHE B O 1
ATOM 1836 N N . ILE B 1 47 ? 0.875 12.242 -4.852 1 98.5 47 ILE B N 1
ATOM 1837 C CA . ILE B 1 47 ? 0.815 12.555 -3.428 1 98.5 47 ILE B CA 1
ATOM 1838 C C . ILE B 1 47 ? 1.712 13.758 -3.127 1 98.5 47 ILE B C 1
ATOM 1840 O O . ILE B 1 47 ? 1.296 14.695 -2.441 1 98.5 47 ILE B O 1
ATOM 1844 N N . ARG B 1 48 ? 2.861 13.789 -3.695 1 96.44 48 ARG B N 1
ATOM 1845 C CA . ARG B 1 48 ? 3.869 14.781 -3.35 1 96.44 48 ARG B CA 1
ATOM 1846 C C . ARG B 1 48 ? 3.547 16.125 -3.986 1 96.44 48 ARG B C 1
ATOM 1848 O O . ARG B 1 48 ? 3.719 17.172 -3.359 1 96.44 48 ARG B O 1
ATOM 1855 N N . PHE B 1 49 ? 2.914 16.094 -5.223 1 96.75 49 PHE B N 1
ATOM 1856 C CA . PHE B 1 49 ? 2.951 17.344 -5.973 1 96.75 49 PHE B CA 1
ATOM 1857 C C . PHE B 1 49 ? 1.544 17.797 -6.332 1 96.75 49 PHE B C 1
ATOM 1859 O O . PHE B 1 49 ? 1.339 18.953 -6.703 1 96.75 49 PHE B O 1
ATOM 1866 N N . LYS B 1 50 ? 0.601 16.906 -6.25 1 97.75 50 LYS B N 1
ATOM 1867 C CA . LYS B 1 50 ? -0.686 17.281 -6.828 1 97.75 50 LYS B CA 1
ATOM 1868 C C . LYS B 1 50 ? -1.803 17.188 -5.793 1 97.75 50 LYS B C 1
ATOM 1870 O O . LYS B 1 50 ? -2.865 17.781 -5.965 1 97.75 50 LYS B O 1
ATOM 1875 N N . SER B 1 51 ? -1.58 16.359 -4.727 1 97.94 51 SER B N 1
ATOM 1876 C CA . SER B 1 51 ? -2.588 16.266 -3.676 1 97.94 51 SER B CA 1
ATOM 1877 C C . SER B 1 51 ? -2.881 17.625 -3.059 1 97.94 51 SER B C 1
ATOM 1879 O O . SER B 1 51 ? -1.975 18.453 -2.887 1 97.94 51 SER B O 1
ATOM 1881 N N . LYS B 1 52 ? -4.125 17.859 -2.629 1 96.19 52 LYS B N 1
ATOM 1882 C CA . LYS B 1 52 ? -4.527 19.125 -2.027 1 96.19 52 LYS B CA 1
ATOM 1883 C C . LYS B 1 52 ? -4.422 19.078 -0.506 1 96.19 52 LYS B C 1
ATOM 1885 O O . LYS B 1 52 ? -4.711 20.062 0.178 1 96.19 52 LYS B O 1
ATOM 1890 N N . LEU B 1 53 ? -4.059 17.922 -0.036 1 97.69 53 LEU B N 1
ATOM 1891 C CA . LEU B 1 53 ? -3.799 17.828 1.396 1 97.69 53 LEU B CA 1
ATOM 1892 C C . LEU B 1 53 ? -2.682 18.766 1.818 1 97.69 53 LEU B C 1
ATOM 1894 O O . LEU B 1 53 ? -1.687 18.922 1.105 1 97.69 53 LEU B O 1
ATOM 1898 N N . ASP B 1 54 ? -2.863 19.453 3.006 1 98.5 54 ASP B N 1
ATOM 1899 C CA . ASP B 1 54 ? -1.782 20.266 3.549 1 98.5 54 ASP B CA 1
ATOM 1900 C C . ASP B 1 54 ? -0.456 19.516 3.525 1 98.5 54 ASP B C 1
ATOM 1902 O O . ASP B 1 54 ? -0.348 18.422 4.086 1 98.5 54 ASP B O 1
ATOM 1906 N N . PRO B 1 55 ? 0.538 20.078 2.846 1 98.62 55 PRO B N 1
ATOM 1907 C CA . PRO B 1 55 ? 1.776 19.328 2.635 1 98.62 55 PRO B CA 1
ATOM 1908 C C . PRO B 1 55 ? 2.48 18.969 3.941 1 98.62 55 PRO B C 1
ATOM 1910 O O . PRO B 1 55 ? 3.113 17.922 4.035 1 98.62 55 PRO B O 1
ATOM 1913 N N . ARG B 1 56 ? 2.404 19.828 4.895 1 98.81 56 ARG B N 1
ATOM 1914 C CA . ARG B 1 56 ? 2.99 19.531 6.195 1 98.81 56 ARG B CA 1
ATOM 1915 C C . ARG B 1 56 ? 2.289 18.344 6.852 1 98.81 56 ARG B C 1
ATOM 1917 O O . ARG B 1 56 ? 2.945 17.422 7.344 1 98.81 56 ARG B O 1
ATOM 1924 N N . LEU B 1 57 ? 0.957 18.297 6.84 1 98.88 57 LEU B N 1
ATOM 1925 C CA . LEU B 1 57 ? 0.178 17.219 7.449 1 98.88 57 LEU B CA 1
ATOM 1926 C C . LEU B 1 57 ? 0.376 15.914 6.695 1 98.88 57 LEU B C 1
ATOM 1928 O O . LEU B 1 57 ? 0.483 14.852 7.309 1 98.88 57 LEU B O 1
ATOM 1932 N N . ARG B 1 58 ? 0.452 16.047 5.391 1 98.88 58 ARG B N 1
ATOM 1933 C CA . ARG B 1 58 ? 0.728 14.891 4.543 1 98.88 58 ARG B CA 1
ATOM 1934 C C . ARG B 1 58 ? 2.061 14.25 4.91 1 98.88 58 ARG B C 1
ATOM 1936 O O . ARG B 1 58 ? 2.135 13.031 5.117 1 98.88 58 ARG B O 1
ATOM 1943 N N . GLU B 1 59 ? 3.088 15.062 5.047 1 98.94 59 GLU B N 1
ATOM 1944 C CA . GLU B 1 59 ? 4.414 14.539 5.355 1 98.94 59 GLU B CA 1
ATOM 1945 C C . GLU B 1 59 ? 4.473 13.984 6.777 1 98.94 59 GLU B C 1
ATOM 1947 O O . GLU B 1 59 ? 5.184 13.016 7.039 1 98.94 59 GLU B O 1
ATOM 1952 N N . LEU B 1 60 ? 3.715 14.586 7.707 1 98.94 60 LEU B N 1
ATOM 1953 C CA . LEU B 1 60 ? 3.656 14.039 9.062 1 98.94 60 LEU B CA 1
ATOM 1954 C C . LEU B 1 60 ? 3.064 12.633 9.055 1 98.94 60 LEU B C 1
ATOM 1956 O O . LEU B 1 60 ? 3.555 11.75 9.75 1 98.94 60 LEU B O 1
ATOM 1960 N N . ALA B 1 61 ? 2.018 12.398 8.258 1 98.94 61 ALA B N 1
ATOM 1961 C CA . ALA B 1 61 ? 1.424 11.07 8.148 1 98.94 61 ALA B CA 1
ATOM 1962 C C . ALA B 1 61 ? 2.428 10.062 7.594 1 98.94 61 ALA B C 1
ATOM 1964 O O . ALA B 1 61 ? 2.533 8.945 8.094 1 98.94 61 ALA B O 1
ATOM 1965 N N . ILE B 1 62 ? 3.17 10.492 6.57 1 98.94 62 ILE B N 1
ATOM 1966 C CA . ILE B 1 62 ? 4.16 9.633 5.934 1 98.94 62 ILE B CA 1
ATOM 1967 C C . ILE B 1 62 ? 5.281 9.32 6.922 1 98.94 62 ILE B C 1
ATOM 1969 O O . ILE B 1 62 ? 5.695 8.164 7.051 1 98.94 62 ILE B O 1
ATOM 1973 N N . LEU B 1 63 ? 5.746 10.336 7.664 1 98.94 63 LEU B N 1
ATOM 1974 C CA . LEU B 1 63 ? 6.789 10.164 8.664 1 98.94 63 LEU B CA 1
ATOM 1975 C C . LEU B 1 63 ? 6.336 9.203 9.758 1 98.94 63 LEU B C 1
ATOM 1977 O O . LEU B 1 63 ? 7.133 8.398 10.258 1 98.94 63 LEU B O 1
ATOM 1981 N N . GLN B 1 64 ? 5.074 9.273 10.141 1 98.94 64 GLN B N 1
ATOM 1982 C CA . GLN B 1 64 ? 4.547 8.383 11.172 1 98.94 64 GLN B CA 1
ATOM 1983 C C . GLN B 1 64 ? 4.641 6.926 10.734 1 98.94 64 GLN B C 1
ATOM 1985 O O . GLN B 1 64 ? 4.988 6.055 11.539 1 98.94 64 GLN B O 1
ATOM 1990 N N . VAL B 1 65 ? 4.332 6.66 9.453 1 98.94 65 VAL B N 1
ATOM 1991 C CA . VAL B 1 65 ? 4.438 5.305 8.93 1 98.94 65 VAL B CA 1
ATOM 1992 C C . VAL B 1 65 ? 5.887 4.832 9.016 1 98.94 65 VAL B C 1
ATOM 1994 O O . VAL B 1 65 ? 6.16 3.74 9.523 1 98.94 65 VAL B O 1
ATOM 1997 N N . GLY B 1 66 ? 6.832 5.668 8.492 1 98.69 66 GLY B N 1
ATOM 1998 C CA . GLY B 1 66 ? 8.242 5.309 8.539 1 98.69 66 GLY B CA 1
ATOM 1999 C C . GLY B 1 66 ? 8.75 5.082 9.953 1 98.69 66 GLY B C 1
ATOM 2000 O O . GLY B 1 66 ? 9.523 4.152 10.195 1 98.69 66 GLY B O 1
ATOM 2001 N N . TRP B 1 67 ? 8.289 5.922 10.898 1 98.56 67 TRP B N 1
ATOM 2002 C CA . TRP B 1 67 ? 8.711 5.832 12.289 1 98.56 67 TRP B CA 1
ATOM 2003 C C . TRP B 1 67 ? 8.195 4.543 12.93 1 98.56 67 TRP B C 1
ATOM 2005 O O . TRP B 1 67 ? 8.969 3.809 13.555 1 98.56 67 TRP B O 1
ATOM 2015 N N . LEU B 1 68 ? 6.953 4.211 12.758 1 98.31 68 LEU B N 1
ATOM 2016 C CA . LEU B 1 68 ? 6.32 3.047 13.375 1 98.31 68 LEU B CA 1
ATOM 2017 C C . LEU B 1 68 ? 6.957 1.755 12.875 1 98.31 68 LEU B C 1
ATOM 2019 O O . LEU B 1 68 ? 7.156 0.816 13.648 1 98.31 68 LEU B O 1
ATOM 2023 N N . GLU B 1 69 ? 7.246 1.758 11.555 1 98.19 69 GLU B N 1
ATOM 2024 C CA . GLU B 1 69 ? 7.758 0.533 10.953 1 98.19 69 GLU B CA 1
ATOM 2025 C C . GLU B 1 69 ? 9.281 0.464 11.047 1 98.19 69 GLU B C 1
ATOM 2027 O O . GLU B 1 69 ? 9.898 -0.458 10.516 1 98.19 69 GLU B O 1
ATOM 2032 N N . LYS B 1 70 ? 9.891 1.449 11.727 1 97.75 70 LYS B N 1
ATOM 2033 C CA . LYS B 1 70 ? 11.336 1.538 11.906 1 97.75 70 LYS B CA 1
ATOM 2034 C C . LYS B 1 70 ? 12.062 1.418 10.57 1 97.75 70 LYS B C 1
ATOM 2036 O O . LYS B 1 70 ? 13.047 0.684 10.453 1 97.75 70 LYS B O 1
ATOM 2041 N N . SER B 1 71 ? 11.445 1.995 9.57 1 98.19 71 SER B N 1
ATOM 2042 C CA . SER B 1 71 ? 12.055 2.037 8.242 1 98.19 71 SER B CA 1
ATOM 2043 C C . SER B 1 71 ? 13.023 3.211 8.117 1 98.19 71 SER B C 1
ATOM 2045 O O . SER B 1 71 ? 12.609 4.328 7.789 1 98.19 71 SER B O 1
ATOM 2047 N N . GLU B 1 72 ? 14.312 2.969 8.25 1 97.75 72 GLU B N 1
ATOM 2048 C CA . GLU B 1 72 ? 15.312 4.031 8.164 1 97.75 72 GLU B CA 1
ATOM 2049 C C . GLU B 1 72 ? 15.203 4.781 6.836 1 97.75 72 GLU B C 1
ATOM 2051 O O . GLU B 1 72 ? 15.219 6.012 6.812 1 97.75 72 GLU B O 1
ATOM 2056 N N . TYR B 1 73 ? 15.078 4.027 5.789 1 98.44 73 TYR B N 1
ATOM 2057 C CA . TYR B 1 73 ? 15.031 4.629 4.461 1 98.44 73 TYR B CA 1
ATOM 2058 C C . TYR B 1 73 ? 13.852 5.586 4.34 1 98.44 73 TYR B C 1
ATOM 2060 O O . TYR B 1 73 ? 14.016 6.738 3.941 1 98.44 73 TYR B O 1
ATOM 2068 N N . GLU B 1 74 ? 12.672 5.062 4.66 1 98.75 74 GLU B N 1
ATOM 2069 C CA . GLU B 1 74 ? 11.461 5.867 4.523 1 98.75 74 GLU B CA 1
ATOM 2070 C C . GLU B 1 74 ? 11.516 7.113 5.402 1 98.75 74 GLU B C 1
ATOM 2072 O O . GLU B 1 74 ? 11.25 8.219 4.938 1 98.75 74 GLU B O 1
ATOM 2077 N N . PHE B 1 75 ? 11.914 6.902 6.664 1 98.81 75 PHE B N 1
ATOM 2078 C CA . PHE B 1 75 ? 11.898 7.988 7.637 1 98.81 75 PHE B CA 1
ATOM 2079 C C . PHE B 1 75 ? 12.898 9.07 7.254 1 98.81 75 PHE B C 1
ATOM 2081 O O . PHE B 1 75 ? 12.547 10.25 7.195 1 98.81 75 PHE B O 1
ATOM 2088 N N . THR B 1 76 ? 14.133 8.719 6.922 1 98.62 76 THR B N 1
ATOM 2089 C CA . THR B 1 76 ? 15.18 9.703 6.656 1 98.62 76 THR B CA 1
ATOM 2090 C C . THR B 1 76 ? 14.875 10.477 5.383 1 98.62 76 THR B C 1
ATOM 2092 O O . THR B 1 76 ? 15.031 11.703 5.34 1 98.62 76 THR B O 1
ATOM 2095 N N . HIS B 1 77 ? 14.406 9.797 4.352 1 98.62 77 HIS B N 1
ATOM 2096 C CA . HIS B 1 77 ? 14.047 10.484 3.115 1 98.62 77 HIS B CA 1
ATOM 2097 C C . HIS B 1 77 ? 12.914 11.477 3.348 1 98.62 77 HIS B C 1
ATOM 2099 O O . HIS B 1 77 ? 12.961 12.609 2.855 1 98.62 77 HIS B O 1
ATOM 2105 N N . HIS B 1 78 ? 11.953 11.141 4.172 1 98.81 78 HIS B N 1
ATOM 2106 C CA . HIS B 1 78 ? 10.773 11.992 4.316 1 98.81 78 HIS B CA 1
ATOM 2107 C C . HIS B 1 78 ? 10.984 13.047 5.395 1 98.81 78 HIS B C 1
ATOM 2109 O O . HIS B 1 78 ? 10.242 14.031 5.465 1 98.81 78 HIS B O 1
ATOM 2115 N N . VAL B 1 79 ? 11.984 12.836 6.262 1 98.81 79 VAL B N 1
ATOM 2116 C CA . VAL B 1 79 ? 12.406 13.969 7.07 1 98.81 79 VAL B CA 1
ATOM 2117 C C . VAL B 1 79 ? 12.938 15.078 6.168 1 98.81 79 VAL B C 1
ATOM 2119 O O . VAL B 1 79 ? 12.523 16.234 6.285 1 98.81 79 VAL B O 1
ATOM 2122 N N . LYS B 1 80 ? 13.836 14.727 5.227 1 98.25 80 LYS B N 1
ATOM 2123 C CA . LYS B 1 80 ? 14.391 15.727 4.32 1 98.25 80 LYS B CA 1
ATOM 2124 C C . LYS B 1 80 ? 13.297 16.328 3.443 1 98.25 80 LYS B C 1
ATOM 2126 O O . LYS B 1 80 ? 13.203 17.562 3.32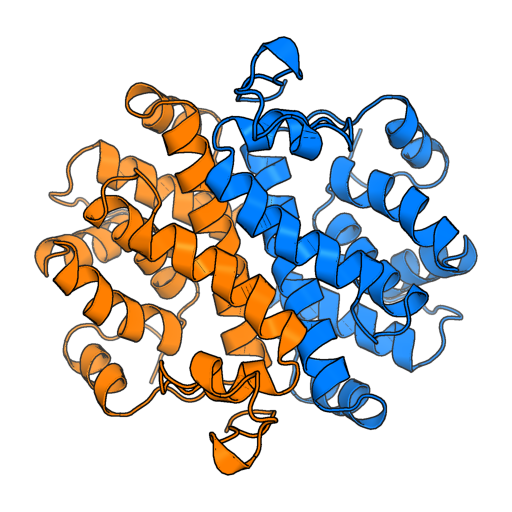4 1 98.25 80 LYS B O 1
ATOM 2131 N N . ILE B 1 81 ? 12.461 15.57 2.887 1 97.81 81 ILE B N 1
ATOM 2132 C CA . ILE B 1 81 ? 11.367 16.047 2.051 1 97.81 81 ILE B CA 1
ATOM 2133 C C . ILE B 1 81 ? 10.406 16.891 2.891 1 97.81 81 ILE B C 1
ATOM 2135 O O . ILE B 1 81 ? 9.992 17.969 2.477 1 97.81 81 ILE B O 1
ATOM 2139 N N . GLY B 1 82 ? 10.031 16.328 4.102 1 98.5 82 GLY B N 1
ATOM 2140 C CA . GLY B 1 82 ? 9.094 17.016 4.973 1 98.5 82 GLY B CA 1
ATOM 2141 C C . GLY B 1 82 ? 9.539 18.406 5.348 1 98.5 82 GLY B C 1
ATOM 2142 O O . GLY B 1 82 ? 8.727 19.328 5.41 1 98.5 82 GLY B O 1
ATOM 2143 N N . LYS B 1 83 ? 10.797 18.578 5.559 1 98.31 83 LYS B N 1
ATOM 2144 C CA . LYS B 1 83 ? 11.328 19.891 5.91 1 98.31 83 LYS B CA 1
ATOM 2145 C C . LYS B 1 83 ? 11.125 20.875 4.773 1 98.31 83 LYS B C 1
ATOM 2147 O O . LYS B 1 83 ? 10.906 22.078 5.016 1 98.31 83 LYS B O 1
ATOM 2152 N N . GLU B 1 84 ? 11.133 20.406 3.547 1 97.62 84 GLU B N 1
ATOM 2153 C CA . GLU B 1 84 ? 10.867 21.25 2.389 1 97.62 84 GLU B CA 1
ATOM 2154 C C . GLU B 1 84 ? 9.391 21.641 2.32 1 97.62 84 GLU B C 1
ATOM 2156 O O . GLU B 1 84 ? 9.031 22.594 1.625 1 97.62 84 GLU B O 1
ATOM 2161 N N . PHE B 1 85 ? 8.531 20.938 3.072 1 97.44 85 PHE B N 1
ATOM 2162 C CA . PHE B 1 85 ? 7.094 21.156 2.99 1 97.44 85 PHE B CA 1
ATOM 2163 C C . PHE B 1 85 ? 6.547 21.656 4.324 1 97.44 85 PHE B C 1
ATOM 2165 O O . PHE B 1 85 ? 5.363 21.484 4.617 1 97.44 85 PHE B O 1
ATOM 2172 N N . GLY B 1 86 ? 7.488 22.156 5.211 1 98.12 86 GLY B N 1
ATOM 2173 C CA . GLY B 1 86 ? 7.023 22.891 6.379 1 98.12 86 GLY B CA 1
ATOM 2174 C C . GLY B 1 86 ? 7.117 22.078 7.66 1 98.12 86 GLY B C 1
ATOM 2175 O O . GLY B 1 86 ? 6.82 22.594 8.742 1 98.12 86 GLY B O 1
ATOM 2176 N N . VAL B 1 87 ? 7.531 20.844 7.582 1 98.81 87 VAL B N 1
ATOM 2177 C CA . VAL B 1 87 ? 7.727 20.047 8.789 1 98.81 87 VAL B CA 1
ATOM 2178 C C . VAL B 1 87 ? 8.898 20.609 9.594 1 98.81 87 VAL B C 1
ATOM 2180 O O . VAL B 1 87 ? 9.969 20.859 9.039 1 98.81 87 VAL B O 1
ATOM 2183 N N . THR B 1 88 ? 8.703 20.781 10.875 1 98.75 88 THR B N 1
ATOM 2184 C CA . THR B 1 88 ? 9.734 21.328 11.75 1 98.75 88 THR B CA 1
ATOM 2185 C C . THR B 1 88 ? 10.297 20.25 12.672 1 98.75 88 THR B C 1
ATOM 2187 O O . THR B 1 88 ? 9.75 19.156 12.758 1 98.75 88 THR B O 1
ATOM 2190 N N . ASP B 1 89 ? 11.406 20.641 13.32 1 98.5 89 ASP B N 1
ATOM 2191 C CA . ASP B 1 89 ? 11.945 19.75 14.352 1 98.5 89 ASP B CA 1
ATOM 2192 C C . ASP B 1 89 ? 10.93 19.516 15.461 1 98.5 89 ASP B C 1
ATOM 2194 O O . ASP B 1 89 ? 10.852 18.406 16.016 1 98.5 89 ASP B O 1
ATOM 2198 N N . GLU B 1 90 ? 10.188 20.5 15.781 1 98.38 90 GLU B N 1
ATOM 2199 C CA . GLU B 1 90 ? 9.148 20.375 16.797 1 98.38 90 GLU B CA 1
ATOM 2200 C C . GLU B 1 90 ? 8.055 19.406 16.359 1 98.38 90 GLU B C 1
ATOM 2202 O O . GLU B 1 90 ? 7.496 18.672 17.172 1 98.38 90 GLU B O 1
ATOM 2207 N N . ASP B 1 91 ? 7.738 19.422 15.078 1 98.88 91 ASP B N 1
ATOM 2208 C CA . ASP B 1 91 ? 6.773 18.484 14.531 1 98.88 91 ASP B CA 1
ATOM 2209 C C . ASP B 1 91 ? 7.254 17.047 14.719 1 98.88 91 ASP B C 1
ATOM 2211 O O . ASP B 1 91 ? 6.484 16.172 15.125 1 98.88 91 ASP B O 1
ATOM 2215 N N . ILE B 1 92 ? 8.484 16.812 14.352 1 98.75 92 ILE B N 1
ATOM 2216 C CA . ILE B 1 92 ? 9.062 15.469 14.438 1 98.75 92 ILE B CA 1
ATOM 2217 C C . ILE B 1 92 ? 9.109 15.023 15.891 1 98.75 92 ILE B C 1
ATOM 2219 O O . ILE B 1 92 ? 8.773 13.883 16.203 1 98.75 92 ILE B O 1
ATOM 2223 N N . ALA B 1 93 ? 9.5 15.953 16.797 1 98.25 93 ALA B N 1
ATOM 2224 C CA . ALA B 1 93 ? 9.477 15.648 18.219 1 98.25 93 ALA B CA 1
ATOM 2225 C C . ALA B 1 93 ? 8.055 15.336 18.688 1 98.25 93 ALA B C 1
ATOM 2227 O O . ALA B 1 93 ? 7.852 14.438 19.516 1 98.25 93 ALA B O 1
ATOM 2228 N N . GLY B 1 94 ? 7.125 16.125 18.219 1 98.69 94 GLY B N 1
ATOM 2229 C CA . GLY B 1 94 ? 5.73 15.867 18.531 1 98.69 94 GLY B CA 1
ATOM 2230 C C . GLY B 1 94 ? 5.25 14.508 18.047 1 98.69 94 GLY B C 1
ATOM 2231 O O . GLY B 1 94 ? 4.547 13.797 18.781 1 98.69 94 GLY B O 1
ATOM 2232 N N . LEU B 1 95 ? 5.613 14.133 16.844 1 98.75 95 LEU B N 1
ATOM 2233 C CA . LEU B 1 95 ? 5.285 12.828 16.281 1 98.75 95 LEU B CA 1
ATOM 2234 C C . LEU B 1 95 ? 5.82 11.711 17.172 1 98.75 95 LEU B C 1
ATOM 2236 O O . LEU B 1 95 ? 5.102 10.75 17.469 1 98.75 95 LEU B O 1
ATOM 2240 N N . MET B 1 96 ? 7.055 11.812 17.594 1 97.94 96 MET B N 1
ATOM 2241 C CA . MET B 1 96 ? 7.672 10.805 18.453 1 97.94 96 MET B CA 1
ATOM 2242 C C . MET B 1 96 ? 6.953 10.727 19.797 1 97.94 96 MET B C 1
ATOM 2244 O O . MET B 1 96 ? 6.668 9.633 20.297 1 97.94 96 MET B O 1
ATOM 2248 N N . ALA B 1 97 ? 6.605 11.883 20.359 1 98.25 97 ALA B N 1
ATOM 2249 C CA . ALA B 1 97 ? 5.902 11.938 21.625 1 98.25 97 ALA B CA 1
ATOM 2250 C C . ALA B 1 97 ? 4.523 11.289 21.531 1 98.25 97 ALA B C 1
ATOM 2252 O O . ALA B 1 97 ? 4.152 10.469 22.359 1 98.25 97 ALA B O 1
ATOM 2253 N N . GLU B 1 98 ? 3.795 11.672 20.5 1 98.38 98 GLU B N 1
ATOM 2254 C CA . GLU B 1 98 ? 2.463 11.109 20.297 1 98.38 98 GLU B CA 1
ATOM 2255 C C . GLU B 1 98 ? 2.516 9.594 20.141 1 98.38 98 GLU B C 1
ATOM 2257 O O . GLU B 1 98 ? 1.616 8.891 20.594 1 98.38 98 GLU B O 1
ATOM 2262 N N . THR B 1 99 ? 3.51 9.125 19.469 1 98.06 99 THR B N 1
ATOM 2263 C CA . THR B 1 99 ? 3.658 7.691 19.25 1 98.06 99 THR B CA 1
ATOM 2264 C C . THR B 1 99 ? 3.857 6.957 20.578 1 98.06 99 THR B C 1
ATOM 2266 O O . THR B 1 99 ? 3.416 5.816 20.734 1 98.06 99 THR B O 1
ATOM 2269 N N . GLU B 1 100 ? 4.469 7.625 21.531 1 97.19 100 GLU B N 1
ATOM 2270 C CA . GLU B 1 100 ? 4.742 7.031 22.828 1 97.19 100 GLU B CA 1
ATOM 2271 C C . GLU B 1 100 ? 3.602 7.309 23.812 1 97.19 100 GLU B C 1
ATOM 2273 O O . GLU B 1 100 ? 3.678 6.934 24.984 1 97.19 100 GLU B O 1
ATOM 2278 N N . GLY B 1 101 ? 2.564 8.016 23.359 1 97.12 101 GLY B N 1
ATOM 2279 C CA . GLY B 1 101 ? 1.446 8.344 24.234 1 97.12 101 GLY B CA 1
ATOM 2280 C C . GLY B 1 101 ? 1.742 9.5 25.172 1 97.12 101 GLY B C 1
ATOM 2281 O O . GLY B 1 101 ? 1.146 9.602 26.234 1 97.12 101 GLY B O 1
ATOM 2282 N N . LYS B 1 102 ? 2.711 10.312 24.766 1 98.06 102 LYS B N 1
ATOM 2283 C CA . LYS B 1 102 ? 3.076 11.492 25.547 1 98.06 102 LYS B CA 1
ATOM 2284 C C . LYS B 1 102 ? 2.49 12.766 24.938 1 98.06 102 LYS B C 1
ATOM 2286 O O . LYS B 1 102 ? 2.184 12.797 23.75 1 98.06 102 LYS B O 1
ATOM 2291 N N . PRO B 1 103 ? 2.361 13.805 25.719 1 96.88 103 PRO B N 1
ATOM 2292 C CA . PRO B 1 103 ? 1.805 15.047 25.188 1 96.88 103 PRO B CA 1
ATOM 2293 C C . PRO B 1 103 ? 2.729 15.727 24.172 1 96.88 103 PRO B C 1
ATOM 2295 O O . PRO B 1 103 ? 3.953 15.609 24.281 1 96.88 103 PRO B O 1
ATOM 2298 N N . SER B 1 104 ? 2.111 16.375 23.219 1 98 104 SER B N 1
ATOM 2299 C CA . SER B 1 104 ? 2.854 17.172 22.25 1 98 104 SER B CA 1
ATOM 2300 C C . SER B 1 104 ? 2.195 18.531 22.031 1 98 104 SER B C 1
ATOM 2302 O O . SER B 1 104 ? 1.082 18.766 22.516 1 98 104 SER B O 1
ATOM 2304 N N . LYS B 1 105 ? 2.939 19.375 21.344 1 97.5 105 LYS B N 1
ATOM 2305 C CA . LYS B 1 105 ? 2.434 20.719 21.062 1 97.5 105 LYS B CA 1
ATOM 2306 C C . LYS B 1 105 ? 1.763 20.766 19.703 1 97.5 105 LYS B C 1
ATOM 2308 O O . LYS B 1 105 ? 1.452 21.844 19.203 1 97.5 105 LYS B O 1
ATOM 2313 N N . LEU B 1 106 ? 1.597 19.609 19.094 1 98.75 106 LEU B N 1
ATOM 2314 C CA . LEU B 1 106 ? 0.947 19.562 17.781 1 98.75 106 LEU B CA 1
ATOM 2315 C C . LEU B 1 106 ? -0.511 20 17.891 1 98.75 106 LEU B C 1
ATOM 2317 O O . LEU B 1 106 ? -1.172 19.734 18.906 1 98.75 106 LEU B O 1
ATOM 2321 N N . GLU B 1 107 ? -0.995 20.703 16.891 1 98.56 107 GLU B N 1
ATOM 2322 C CA . GLU B 1 107 ? -2.404 21.078 16.859 1 98.56 107 GLU B CA 1
ATOM 2323 C C . GLU B 1 107 ? -3.303 19.859 16.719 1 98.56 107 GLU B C 1
ATOM 2325 O O . GLU B 1 107 ? -2.852 18.797 16.281 1 98.56 107 GLU B O 1
ATOM 2330 N N . PRO B 1 108 ? -4.559 19.922 17.031 1 98.44 108 PRO B N 1
ATOM 2331 C CA . PRO B 1 108 ? -5.473 18.797 17.141 1 98.44 108 PRO B CA 1
ATOM 2332 C C . PRO B 1 108 ? -5.559 17.984 15.852 1 98.44 108 PRO B C 1
ATOM 2334 O O . PRO B 1 108 ? -5.551 16.75 15.891 1 98.44 108 PRO B O 1
ATOM 2337 N N . LEU B 1 109 ? -5.582 18.625 14.719 1 98.81 109 LEU B N 1
ATOM 2338 C CA . LEU B 1 109 ? -5.711 17.875 13.469 1 98.81 109 LEU B CA 1
ATOM 2339 C C . LEU B 1 109 ? -4.465 17.047 13.203 1 98.81 109 LEU B C 1
ATOM 2341 O O . LEU B 1 109 ? -4.566 15.898 12.758 1 98.81 109 LEU B O 1
ATOM 2345 N N . ALA B 1 110 ? -3.277 17.594 13.453 1 98.88 110 ALA B N 1
ATOM 2346 C CA . ALA B 1 110 ? -2.041 16.844 13.289 1 98.88 110 ALA B CA 1
ATOM 2347 C C . ALA B 1 110 ? -2.023 15.617 14.203 1 98.88 110 ALA B C 1
ATOM 2349 O O . ALA B 1 110 ? -1.636 14.523 13.781 1 98.88 110 ALA B O 1
ATOM 2350 N N . LYS B 1 111 ? -2.48 15.812 15.438 1 98.88 111 LYS B N 1
ATOM 2351 C CA . LYS B 1 111 ? -2.543 14.703 16.391 1 98.88 111 LYS B CA 1
ATOM 2352 C C . LYS B 1 111 ? -3.488 13.609 15.891 1 98.88 111 LYS B C 1
ATOM 2354 O O . LYS B 1 111 ? -3.172 12.422 15.969 1 98.88 111 LYS B O 1
ATOM 2359 N N . ALA B 1 112 ? -4.637 13.992 1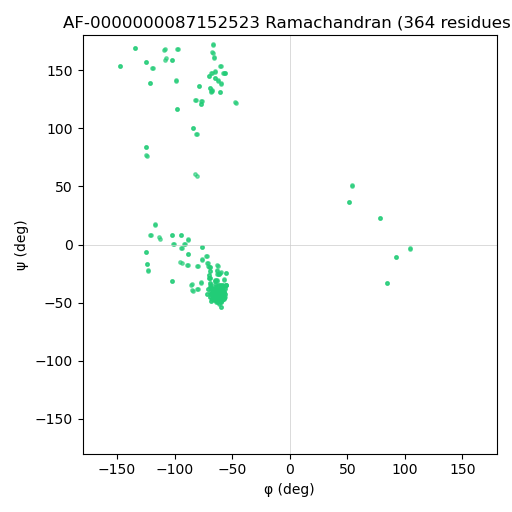5.391 1 98.88 112 ALA B N 1
ATOM 2360 C CA . ALA B 1 112 ? -5.625 13.039 14.898 1 98.88 112 ALA B CA 1
ATOM 2361 C C . ALA B 1 112 ? -5.094 12.281 13.688 1 98.88 112 ALA B C 1
ATOM 2363 O O . ALA B 1 112 ? -5.316 11.07 13.562 1 98.88 112 ALA B O 1
ATOM 2364 N N . ILE B 1 113 ? -4.383 12.969 12.836 1 98.94 113 ILE B N 1
ATOM 2365 C CA . ILE B 1 113 ? -3.832 12.352 11.633 1 98.94 113 ILE B CA 1
ATOM 2366 C C . ILE B 1 113 ? -2.744 11.352 12.016 1 98.94 113 ILE B C 1
ATOM 2368 O O . ILE B 1 113 ? -2.697 10.242 11.477 1 98.94 113 ILE B O 1
ATOM 2372 N N . LEU B 1 114 ? -1.9 11.727 12.945 1 98.94 114 LEU B N 1
ATOM 2373 C CA . LEU B 1 114 ? -0.893 10.789 13.43 1 98.94 114 LEU B CA 1
ATOM 2374 C C . LEU B 1 114 ? -1.548 9.562 14.047 1 98.94 114 LEU B C 1
ATOM 2376 O O . LEU B 1 114 ? -1.088 8.438 13.844 1 98.94 114 LEU B O 1
ATOM 2380 N N . LYS B 1 115 ? -2.621 9.766 14.812 1 98.94 115 LYS B N 1
ATOM 2381 C CA . LYS B 1 115 ? -3.361 8.641 15.391 1 98.94 115 LYS B CA 1
ATOM 2382 C C . LYS B 1 115 ? -3.957 7.758 14.297 1 98.94 115 LYS B C 1
ATOM 2384 O O . LYS B 1 115 ? -3.898 6.531 14.391 1 98.94 115 LYS B O 1
ATOM 2389 N N . GLY B 1 116 ? -4.527 8.375 13.328 1 98.94 116 GLY B N 1
ATOM 2390 C CA . GLY B 1 116 ? -5.043 7.625 12.195 1 98.94 116 GLY B CA 1
ATOM 2391 C C . GLY B 1 116 ? -3.982 6.781 11.508 1 98.94 116 GLY B C 1
ATOM 2392 O O . GLY B 1 116 ? -4.223 5.617 11.18 1 98.94 116 GLY B O 1
ATOM 2393 N N . ALA B 1 117 ? -2.816 7.391 11.258 1 98.94 117 ALA B N 1
ATOM 2394 C CA . ALA B 1 117 ? -1.712 6.652 10.656 1 98.94 117 ALA B CA 1
ATOM 2395 C C . ALA B 1 117 ? -1.289 5.48 11.531 1 98.94 117 ALA B C 1
ATOM 2397 O O . ALA B 1 117 ? -1.056 4.375 11.039 1 98.94 117 ALA B O 1
ATOM 2398 N N . ARG B 1 118 ? -1.211 5.668 12.867 1 98.94 118 ARG B N 1
ATOM 2399 C CA . ARG B 1 118 ? -0.855 4.582 13.781 1 98.94 118 ARG B CA 1
ATOM 2400 C C . ARG B 1 118 ? -1.872 3.449 13.703 1 98.94 118 ARG B C 1
ATOM 2402 O O . ARG B 1 118 ? -1.497 2.275 13.648 1 98.94 118 ARG B O 1
ATOM 2409 N N . GLU B 1 119 ? -3.139 3.787 13.695 1 98.94 119 GLU B N 1
ATOM 2410 C CA . GLU B 1 119 ? -4.203 2.789 13.664 1 98.94 119 GLU B CA 1
ATOM 2411 C C . GLU B 1 119 ? -4.184 2.006 12.352 1 98.94 119 GLU B C 1
ATOM 2413 O O . GLU B 1 119 ? -4.344 0.784 12.352 1 98.94 119 GLU B O 1
ATOM 2418 N N . MET B 1 120 ? -3.943 2.689 11.219 1 98.94 120 MET B N 1
ATOM 2419 C CA . MET B 1 120 ? -3.893 1.996 9.938 1 98.94 120 MET B CA 1
ATOM 2420 C C . MET B 1 120 ? -2.676 1.08 9.859 1 98.94 120 MET B C 1
ATOM 2422 O O . MET B 1 120 ? -2.734 0.012 9.25 1 98.94 120 MET B O 1
ATOM 2426 N N . VAL B 1 121 ? -1.544 1.53 10.453 1 98.88 121 VAL B N 1
ATOM 2427 C CA . VAL B 1 121 ? -0.325 0.729 10.422 1 98.88 121 VAL B CA 1
ATOM 2428 C C . VAL B 1 121 ? -0.483 -0.49 11.328 1 98.88 121 VAL B C 1
ATOM 2430 O O . VAL B 1 121 ? -0.119 -1.605 10.945 1 98.88 121 VAL B O 1
ATOM 2433 N N . ARG B 1 122 ? -1.146 -0.325 12.484 1 98.5 122 ARG B N 1
ATOM 2434 C CA . ARG B 1 122 ? -1.105 -1.357 13.516 1 98.5 122 ARG B CA 1
ATOM 2435 C C . ARG B 1 122 ? -2.393 -2.178 13.523 1 98.5 122 ARG B C 1
ATOM 2437 O O . ARG B 1 122 ? -2.379 -3.361 13.859 1 98.5 122 ARG B O 1
ATOM 2444 N N . GLU B 1 123 ? -3.51 -1.516 13.148 1 98.38 123 GLU B N 1
ATOM 2445 C CA . GLU B 1 123 ? -4.812 -2.145 13.328 1 98.38 123 GLU B CA 1
ATOM 2446 C C . GLU B 1 123 ? -5.547 -2.277 11.992 1 98.38 123 GLU B C 1
ATOM 2448 O O . GLU B 1 123 ? -6.734 -2.613 11.961 1 98.38 123 GLU B O 1
ATOM 2453 N N . LEU B 1 124 ? -4.922 -1.998 10.906 1 98.62 124 LEU B N 1
ATOM 2454 C CA . LEU B 1 124 ? -5.445 -2.145 9.555 1 98.62 124 LEU B CA 1
ATOM 2455 C C . LEU B 1 124 ? -6.27 -0.925 9.156 1 98.62 124 LEU B C 1
ATOM 2457 O O . LEU B 1 124 ? -6.273 -0.529 7.984 1 98.62 124 LEU B O 1
ATOM 2461 N N . ALA B 1 125 ? -6.961 -0.321 10.203 1 98.81 125 ALA B N 1
ATOM 2462 C CA . ALA B 1 125 ? -7.91 0.735 9.859 1 98.81 125 ALA B CA 1
ATOM 2463 C C . ALA B 1 125 ? -7.98 1.788 10.961 1 98.81 125 ALA B C 1
ATOM 2465 O O . ALA B 1 125 ? -7.734 1.488 12.133 1 98.81 125 ALA B O 1
ATOM 2466 N N . MET B 1 126 ? -8.352 3.01 10.508 1 98.88 126 MET B N 1
ATOM 2467 C CA . MET B 1 126 ? -8.75 4.012 11.492 1 98.88 126 MET B CA 1
ATOM 2468 C C . MET B 1 126 ? -9.984 3.561 12.266 1 98.88 126 MET B C 1
ATOM 2470 O O . MET B 1 126 ? -10.898 2.969 11.688 1 98.88 126 MET B O 1
ATOM 2474 N N . SER B 1 127 ? -9.992 3.852 13.539 1 98.88 127 SER B N 1
ATOM 2475 C CA . SER B 1 127 ? -11.219 3.678 14.312 1 98.88 127 SER B CA 1
ATOM 2476 C C . SER B 1 127 ? -12.297 4.66 13.867 1 98.88 127 SER B C 1
ATOM 2478 O O . SER B 1 127 ? -12 5.668 13.219 1 98.88 127 SER B O 1
ATOM 2480 N N . ASP B 1 128 ? -13.523 4.359 14.297 1 98.69 128 ASP B N 1
ATOM 2481 C CA . ASP B 1 128 ? -14.633 5.262 14 1 98.69 128 ASP B CA 1
ATOM 2482 C C . ASP B 1 128 ? -14.375 6.652 14.578 1 98.69 128 ASP B C 1
ATOM 2484 O O . ASP B 1 128 ? -14.609 7.664 13.914 1 98.69 128 ASP B O 1
ATOM 2488 N N . ALA B 1 129 ? -13.867 6.711 15.75 1 98.75 129 ALA B N 1
ATOM 2489 C CA . ALA B 1 129 ? -13.648 7.977 16.453 1 98.75 129 ALA B CA 1
ATOM 2490 C C . ALA B 1 129 ? -12.562 8.797 15.758 1 98.75 129 ALA B C 1
ATOM 2492 O O . ALA B 1 129 ? -12.727 10.008 15.562 1 98.75 129 ALA B O 1
ATOM 2493 N N . THR B 1 130 ? -11.461 8.148 15.406 1 98.88 130 THR B N 1
ATOM 2494 C CA . THR B 1 130 ? -10.352 8.844 14.758 1 98.88 130 THR B CA 1
ATOM 2495 C C . THR B 1 130 ? -10.773 9.375 13.391 1 98.88 130 THR B C 1
ATOM 2497 O O . THR B 1 130 ? -10.5 10.531 13.062 1 98.88 130 THR B O 1
ATOM 2500 N N . PHE B 1 131 ? -11.484 8.531 12.617 1 98.94 131 PHE B N 1
ATOM 2501 C CA . PHE B 1 131 ? -11.953 8.945 11.305 1 98.94 131 PHE B CA 1
ATOM 2502 C C . PHE B 1 131 ? -12.883 10.148 11.406 1 98.94 131 PHE B C 1
ATOM 2504 O O . PHE B 1 131 ? -12.727 11.117 10.672 1 98.94 131 PHE B O 1
ATOM 2511 N N . ALA B 1 132 ? -13.789 10.094 12.336 1 98.75 132 ALA B N 1
ATOM 2512 C CA . ALA B 1 132 ? -14.766 11.164 12.516 1 98.75 132 ALA B CA 1
ATOM 2513 C C . ALA B 1 132 ? -14.086 12.469 12.922 1 98.75 132 ALA B C 1
ATOM 2515 O O . ALA B 1 132 ? -14.469 13.547 12.461 1 98.75 132 ALA B O 1
ATOM 2516 N N . GLU B 1 133 ? -13.109 12.352 13.766 1 98.81 133 GLU B N 1
ATOM 2517 C CA . GLU B 1 133 ? -12.383 13.531 14.227 1 98.81 133 GLU B CA 1
ATOM 2518 C C . GLU B 1 133 ? -11.672 14.234 13.07 1 98.81 133 GLU B C 1
ATOM 2520 O O . GLU B 1 133 ? -11.758 15.453 12.922 1 98.81 133 GLU B O 1
ATOM 2525 N N . ILE B 1 134 ? -11 13.492 12.219 1 98.94 134 ILE B N 1
ATOM 2526 C CA . ILE B 1 134 ? -10.273 14.062 11.086 1 98.94 134 ILE B CA 1
ATOM 2527 C C . ILE B 1 134 ? -11.273 14.617 10.07 1 98.94 134 ILE B C 1
ATOM 2529 O O . ILE B 1 134 ? -11.078 15.711 9.539 1 98.94 134 ILE B O 1
ATOM 2533 N N . LYS B 1 135 ? -12.32 13.883 9.867 1 98.69 135 LYS B N 1
ATOM 2534 C CA . LYS B 1 135 ? -13.32 14.203 8.852 1 98.69 135 LYS B CA 1
ATOM 2535 C C . LYS B 1 135 ? -14 15.539 9.156 1 98.69 135 LYS B C 1
ATOM 2537 O O . LYS B 1 135 ? -14.5 16.203 8.25 1 98.69 135 LYS B O 1
ATOM 2542 N N . GLN B 1 136 ? -13.953 15.953 10.445 1 98.44 136 GLN B N 1
ATOM 2543 C CA . GLN B 1 136 ? -14.516 17.25 10.82 1 98.44 136 GLN B CA 1
ATOM 2544 C C . GLN B 1 136 ? -13.781 18.391 10.125 1 98.44 136 GLN B C 1
ATOM 2546 O O . GLN B 1 136 ? -14.352 19.453 9.906 1 98.44 136 GLN B O 1
ATOM 2551 N N . GLN B 1 137 ? -12.609 18.094 9.648 1 98.38 137 GLN B N 1
ATOM 2552 C CA . GLN B 1 137 ? -11.781 19.203 9.172 1 98.38 137 GLN B CA 1
ATOM 2553 C C . GLN B 1 137 ? -11.336 18.984 7.73 1 98.38 137 GLN B C 1
ATOM 2555 O O . GLN B 1 137 ? -10.711 19.859 7.125 1 98.38 137 GLN B O 1
ATOM 2560 N N . LEU B 1 138 ? -11.641 17.844 7.238 1 98.75 138 LEU B N 1
ATOM 2561 C CA . LEU B 1 138 ? -11.219 17.516 5.879 1 98.75 138 LEU B CA 1
ATOM 2562 C C . LEU B 1 138 ? -12.422 17.203 5 1 98.75 138 LEU B C 1
ATOM 2564 O O . LEU B 1 138 ? -13.367 16.547 5.441 1 98.75 138 LEU B O 1
ATOM 2568 N N . SER B 1 139 ? -12.375 17.703 3.777 1 98.69 139 SER B N 1
ATOM 2569 C CA . SER B 1 139 ? -13.375 17.328 2.783 1 98.69 139 SER B CA 1
ATOM 2570 C C . SER B 1 139 ? -13.25 15.859 2.396 1 98.69 139 SER B C 1
ATOM 2572 O O . SER B 1 139 ? -12.281 15.195 2.762 1 98.69 139 SER B O 1
ATOM 2574 N N . ASP B 1 140 ? -14.195 15.352 1.629 1 98.69 140 ASP B N 1
ATOM 2575 C CA . ASP B 1 140 ? -14.148 13.977 1.14 1 98.69 140 ASP B CA 1
ATOM 2576 C C . ASP B 1 140 ? -12.898 13.734 0.293 1 98.69 140 ASP B C 1
ATOM 2578 O O . ASP B 1 140 ? -12.266 12.688 0.397 1 98.69 140 ASP B O 1
ATOM 2582 N N . GLU B 1 141 ? -12.562 14.734 -0.49 1 98.56 141 GLU B N 1
ATOM 2583 C CA . GLU B 1 141 ? -11.375 14.633 -1.327 1 98.56 141 GLU B CA 1
ATOM 2584 C C . GLU B 1 141 ? -10.109 14.539 -0.479 1 98.56 141 GLU B C 1
ATOM 2586 O O . GLU B 1 141 ? -9.258 13.688 -0.714 1 98.56 141 GLU B O 1
ATOM 2591 N N . HIS B 1 142 ? -9.992 15.422 0.546 1 98.81 142 HIS B N 1
ATOM 2592 C CA . HIS B 1 142 ? -8.812 15.445 1.401 1 98.81 142 HIS B CA 1
ATOM 2593 C C . HIS B 1 142 ? -8.711 14.164 2.229 1 98.81 142 HIS B C 1
ATOM 2595 O O . HIS B 1 142 ? -7.613 13.641 2.439 1 98.81 142 HIS B O 1
ATOM 2601 N N . MET B 1 143 ? -9.875 13.688 2.699 1 98.88 143 MET B N 1
ATOM 2602 C CA . MET B 1 143 ? -9.891 12.445 3.471 1 98.88 143 MET B CA 1
ATOM 2603 C C . MET B 1 143 ? -9.461 11.266 2.605 1 98.88 143 MET B C 1
ATOM 2605 O O . MET B 1 143 ? -8.703 10.398 3.053 1 98.88 143 MET B O 1
ATOM 2609 N N . THR B 1 144 ? -9.953 11.227 1.359 1 98.88 144 THR B N 1
ATOM 2610 C CA . THR B 1 144 ? -9.547 10.18 0.428 1 98.88 144 THR B CA 1
ATOM 2611 C C . THR B 1 144 ? -8.039 10.227 0.19 1 98.88 144 THR B C 1
ATOM 2613 O O . THR B 1 144 ? -7.359 9.203 0.279 1 98.88 144 THR B O 1
ATOM 2616 N N . ASP B 1 145 ? -7.527 11.43 -0.01 1 98.94 145 ASP B N 1
ATOM 2617 C CA . ASP B 1 145 ? -6.094 11.602 -0.214 1 98.94 145 ASP B CA 1
ATOM 2618 C C . ASP B 1 145 ? -5.305 11.125 1.006 1 98.94 145 ASP B C 1
ATOM 2620 O O . ASP B 1 145 ? -4.285 10.453 0.867 1 98.94 145 ASP B O 1
ATOM 2624 N N . LEU B 1 146 ? -5.77 11.477 2.16 1 98.94 146 LEU B N 1
ATOM 2625 C CA . LEU B 1 146 ? -5.062 11.117 3.385 1 98.94 146 LEU B CA 1
ATOM 2626 C C . LEU B 1 146 ? -5.016 9.602 3.561 1 98.94 146 LEU B C 1
ATOM 2628 O O . LEU B 1 146 ? -3.947 9.031 3.797 1 98.94 146 LEU B O 1
ATOM 2632 N N . VAL B 1 147 ? -6.148 8.938 3.398 1 98.94 147 VAL B N 1
ATOM 2633 C CA . VAL B 1 147 ? -6.246 7.492 3.605 1 98.94 147 VAL B CA 1
ATOM 2634 C C . VAL B 1 147 ? -5.391 6.762 2.574 1 98.94 147 VAL B C 1
ATOM 2636 O O . VAL B 1 147 ? -4.637 5.848 2.918 1 98.94 147 VAL B O 1
ATOM 2639 N N . LEU B 1 148 ? -5.441 7.203 1.341 1 98.94 148 LEU B N 1
ATOM 2640 C CA . LEU B 1 148 ? -4.652 6.57 0.291 1 98.94 148 LEU B CA 1
ATOM 2641 C C . LEU B 1 148 ? -3.164 6.832 0.497 1 98.94 148 LEU B C 1
ATOM 2643 O O . LEU B 1 148 ? -2.33 5.973 0.196 1 98.94 148 LEU B O 1
ATOM 2647 N N . THR B 1 149 ? -2.834 8.008 0.997 1 98.94 149 THR B N 1
ATOM 2648 C CA . THR B 1 149 ? -1.438 8.32 1.279 1 98.94 149 THR B CA 1
ATOM 2649 C C . THR B 1 149 ? -0.883 7.402 2.363 1 98.94 149 THR B C 1
ATOM 2651 O O . THR B 1 149 ? 0.161 6.773 2.176 1 98.94 149 THR B O 1
ATOM 2654 N N . ILE B 1 150 ? -1.602 7.273 3.453 1 99 150 ILE B N 1
ATOM 2655 C CA . ILE B 1 150 ? -1.142 6.426 4.547 1 99 150 ILE B CA 1
ATOM 2656 C C . ILE B 1 150 ? -1.04 4.977 4.07 1 99 150 ILE B C 1
ATOM 2658 O O . ILE B 1 150 ? -0.033 4.309 4.309 1 99 150 ILE B O 1
ATOM 2662 N N . ALA B 1 151 ? -2.062 4.523 3.332 1 98.94 151 ALA B N 1
ATOM 2663 C CA . ALA B 1 151 ? -2.074 3.158 2.816 1 98.94 151 ALA B CA 1
ATOM 2664 C C . ALA B 1 151 ? -0.906 2.92 1.866 1 98.94 151 ALA B C 1
ATOM 2666 O O . ALA B 1 151 ? -0.232 1.889 1.946 1 98.94 151 ALA B O 1
ATOM 2667 N N . PHE B 1 152 ? -0.658 3.883 0.987 1 98.94 152 PHE B N 1
ATOM 2668 C CA . PHE B 1 152 ? 0.406 3.771 -0.005 1 98.94 152 PHE B CA 1
ATOM 2669 C C . PHE B 1 152 ? 1.768 3.666 0.671 1 98.94 152 PHE B C 1
ATOM 2671 O O . PHE B 1 152 ? 2.598 2.84 0.282 1 98.94 152 PHE B O 1
ATOM 2678 N N . TYR B 1 153 ? 2.006 4.379 1.642 1 98.94 153 TYR B N 1
ATOM 2679 C CA . TYR B 1 153 ? 3.324 4.352 2.266 1 98.94 153 TYR B CA 1
ATOM 2680 C C . TYR B 1 153 ? 3.465 3.154 3.195 1 98.94 153 TYR B C 1
ATOM 2682 O O . TYR B 1 153 ? 4.578 2.736 3.518 1 98.94 153 TYR B O 1
ATOM 2690 N N . CYS B 1 154 ? 2.322 2.537 3.631 1 98.94 154 CYS B N 1
ATOM 2691 C CA . CYS B 1 154 ? 2.4 1.214 4.238 1 98.94 154 CYS B CA 1
ATOM 2692 C C . CYS B 1 154 ? 2.883 0.177 3.232 1 98.94 154 CYS B C 1
ATOM 2694 O O . CYS B 1 154 ? 3.545 -0.793 3.604 1 98.94 154 CYS B O 1
ATOM 2696 N N . ALA B 1 155 ? 2.537 0.395 1.98 1 98.94 155 ALA B N 1
ATOM 2697 C CA . ALA B 1 155 ? 3.057 -0.47 0.925 1 98.94 155 ALA B CA 1
ATOM 2698 C C . ALA B 1 155 ? 4.539 -0.205 0.679 1 98.94 155 ALA B C 1
ATOM 2700 O O . ALA B 1 155 ? 5.336 -1.142 0.571 1 98.94 155 ALA B O 1
ATOM 2701 N N . VAL B 1 156 ? 4.945 1.062 0.654 1 98.94 156 VAL B N 1
ATOM 2702 C CA . VAL B 1 156 ? 6.316 1.448 0.334 1 98.94 156 VAL B CA 1
ATOM 2703 C C . VAL B 1 156 ? 7.273 0.84 1.355 1 98.94 156 VAL B C 1
ATOM 2705 O O . VAL B 1 156 ? 8.305 0.277 0.987 1 98.94 156 VAL B O 1
ATOM 2708 N N . VAL B 1 157 ? 6.93 0.835 2.633 1 98.94 157 VAL B N 1
ATOM 2709 C CA . VAL B 1 157 ? 7.855 0.344 3.648 1 98.94 157 VAL B CA 1
ATOM 2710 C C . VAL B 1 157 ? 8 -1.171 3.525 1 98.94 157 VAL B C 1
ATOM 2712 O O . VAL B 1 157 ? 9.055 -1.728 3.842 1 98.94 157 VAL B O 1
ATOM 2715 N N . ARG B 1 158 ? 6.984 -1.881 3.045 1 98.94 158 ARG B N 1
ATOM 2716 C CA . ARG B 1 158 ? 7.094 -3.316 2.811 1 98.94 158 ARG B CA 1
ATOM 2717 C C . ARG B 1 158 ? 8.031 -3.611 1.643 1 98.94 158 ARG B C 1
ATOM 2719 O O . ARG B 1 158 ? 8.781 -4.59 1.674 1 98.94 158 ARG B O 1
ATOM 2726 N N . VAL B 1 159 ? 8 -2.771 0.602 1 98.94 159 VAL B N 1
ATOM 2727 C CA . VAL B 1 159 ? 8.914 -2.91 -0.529 1 98.94 159 VAL B CA 1
ATOM 2728 C C . VAL B 1 159 ? 10.344 -2.666 -0.068 1 98.94 159 VAL B C 1
ATOM 2730 O O . VAL B 1 159 ? 11.25 -3.451 -0.376 1 98.94 159 VAL B O 1
ATOM 2733 N N . LEU B 1 160 ? 10.5 -1.587 0.686 1 98.88 160 LEU B N 1
ATOM 2734 C CA . LEU B 1 160 ? 11.812 -1.234 1.206 1 98.88 160 LEU B CA 1
ATOM 2735 C C . LEU B 1 160 ? 12.391 -2.371 2.043 1 98.88 160 LEU B C 1
ATOM 2737 O O . LEU B 1 160 ? 13.555 -2.748 1.87 1 98.88 160 LEU B O 1
ATOM 2741 N N . ALA B 1 161 ? 11.617 -2.893 2.896 1 98.81 161 ALA B N 1
ATOM 2742 C CA . ALA B 1 161 ? 12.07 -3.945 3.805 1 98.81 161 ALA B CA 1
ATOM 2743 C C . ALA B 1 161 ? 12.344 -5.242 3.047 1 98.81 161 ALA B C 1
ATOM 2745 O O . ALA B 1 161 ? 13.359 -5.898 3.273 1 98.81 161 ALA B O 1
ATOM 2746 N N . THR B 1 162 ? 11.438 -5.629 2.152 1 98.94 162 THR B N 1
ATOM 2747 C CA . THR B 1 162 ? 11.57 -6.887 1.428 1 98.94 162 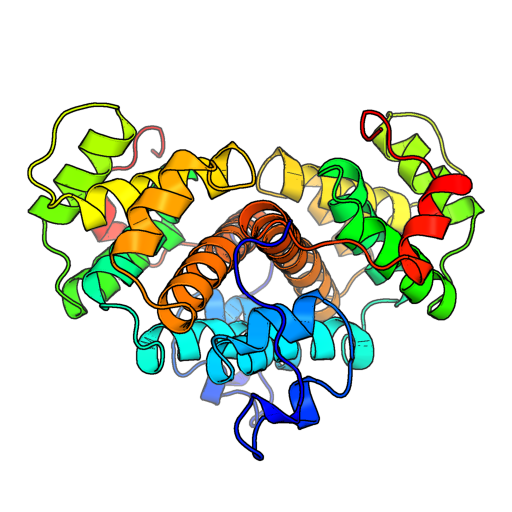THR B CA 1
ATOM 2748 C C . THR B 1 162 ? 12.781 -6.852 0.5 1 98.94 162 THR B C 1
ATOM 2750 O O . THR B 1 162 ? 13.523 -7.832 0.4 1 98.94 162 THR B O 1
ATOM 2753 N N . MET B 1 163 ? 13.008 -5.672 -0.121 1 98.94 163 MET B N 1
ATOM 2754 C CA . MET B 1 163 ? 14.094 -5.547 -1.09 1 98.94 163 MET B CA 1
ATOM 2755 C C . MET B 1 163 ? 15.391 -5.156 -0.4 1 98.94 163 MET B C 1
ATOM 2757 O O . MET B 1 163 ? 16.453 -5.141 -1.028 1 98.94 163 MET B O 1
ATOM 2761 N N . GLN B 1 164 ? 15.305 -4.824 0.896 1 98.69 164 GLN B N 1
ATOM 2762 C CA . GLN B 1 164 ? 16.453 -4.434 1.704 1 98.69 164 GLN B CA 1
ATOM 2763 C C . GLN B 1 164 ? 17.219 -3.287 1.054 1 98.69 164 GLN B C 1
ATOM 2765 O O . GLN B 1 164 ? 18.438 -3.377 0.852 1 98.69 164 GLN B O 1
ATOM 2770 N N . ILE B 1 165 ? 16.5 -2.271 0.702 1 98.69 165 ILE B N 1
ATOM 2771 C CA . ILE B 1 165 ? 17.078 -1.132 -0.003 1 98.69 165 ILE B CA 1
ATOM 2772 C C . ILE B 1 165 ? 18 -0.36 0.936 1 98.69 165 ILE B C 1
ATOM 2774 O O . ILE B 1 165 ? 17.641 -0.058 2.072 1 98.69 165 ILE B O 1
ATOM 2778 N N . ASP B 1 166 ? 19.156 -0.004 0.449 1 98.31 166 ASP B N 1
ATOM 2779 C CA . ASP B 1 166 ? 20.172 0.692 1.241 1 98.31 166 ASP B CA 1
ATOM 2780 C C . ASP B 1 166 ? 19.828 2.178 1.371 1 98.31 166 ASP B C 1
ATOM 2782 O O . ASP B 1 166 ? 19.422 2.814 0.4 1 98.31 166 ASP B O 1
ATOM 2786 N N . ASN B 1 167 ? 20 2.641 2.541 1 97.5 167 ASN B N 1
ATOM 2787 C CA . ASN B 1 167 ? 19.844 4.07 2.787 1 97.5 167 ASN B CA 1
ATOM 2788 C C . ASN B 1 167 ? 21.062 4.848 2.301 1 97.5 167 ASN B C 1
ATOM 2790 O O . ASN B 1 167 ? 22.203 4.531 2.674 1 97.5 167 ASN B O 1
ATOM 2794 N N . GLU B 1 168 ? 20.969 5.828 1.44 1 97.31 168 GLU B N 1
ATOM 2795 C CA . GLU B 1 168 ? 22.094 6.617 0.957 1 97.31 168 GLU B CA 1
ATOM 2796 C C . GLU B 1 168 ? 22.719 7.434 2.086 1 97.31 168 GLU B C 1
ATOM 2798 O O . GLU B 1 168 ? 22.016 7.938 2.961 1 97.31 168 GLU B O 1
ATOM 2803 N N . PRO B 1 169 ? 23.969 7.652 1.98 1 96 169 PRO B N 1
ATOM 2804 C CA . PRO B 1 169 ? 24.672 8.336 3.062 1 96 169 PRO B CA 1
ATOM 2805 C C . PRO B 1 169 ? 24.094 9.711 3.377 1 96 169 PRO B C 1
ATOM 2807 O O . PRO B 1 169 ? 23.953 10.07 4.547 1 96 169 PRO B O 1
ATOM 2810 N N . TYR B 1 170 ? 23.719 10.461 2.373 1 95.62 170 TYR B N 1
ATOM 2811 C CA . TYR B 1 170 ? 23.172 11.805 2.549 1 95.62 170 TYR B CA 1
ATOM 2812 C C . TYR B 1 170 ? 21.922 11.773 3.416 1 95.62 170 TYR B C 1
ATOM 2814 O O . TYR B 1 170 ? 21.719 12.656 4.25 1 95.62 170 TYR B O 1
ATOM 2822 N N . TYR B 1 171 ? 21.109 10.734 3.311 1 97.19 171 TYR B N 1
ATOM 2823 C CA . TYR B 1 171 ? 19.875 10.602 4.074 1 97.19 171 TYR B CA 1
ATOM 2824 C C . TYR B 1 171 ? 20.141 9.984 5.445 1 97.19 171 TYR B C 1
ATOM 2826 O O . TYR B 1 171 ? 19.484 10.344 6.43 1 97.19 171 TYR B O 1
ATOM 2834 N N . LYS B 1 172 ? 21.062 9.102 5.496 1 96.06 172 LYS B N 1
ATOM 2835 C CA . LYS B 1 172 ? 21.375 8.383 6.727 1 96.06 172 LYS B CA 1
ATOM 2836 C C . LYS B 1 172 ? 21.797 9.336 7.836 1 96.06 172 LYS B C 1
ATOM 2838 O O . LYS B 1 172 ? 21.625 9.039 9.016 1 96.06 172 LYS B O 1
ATOM 2843 N N . GLU B 1 173 ? 22.281 10.508 7.453 1 96.88 173 GLU B N 1
ATOM 2844 C CA . GLU B 1 173 ? 22.734 11.508 8.422 1 96.88 173 GLU B CA 1
ATOM 2845 C C . GLU B 1 173 ? 21.594 11.984 9.297 1 96.88 173 GLU B C 1
ATOM 2847 O O . GLU B 1 173 ? 21.812 12.438 10.422 1 96.88 173 GLU B O 1
ATOM 2852 N N . VAL B 1 174 ? 20.422 11.883 8.789 1 97.75 174 VAL B N 1
ATOM 2853 C CA . VAL B 1 174 ? 19.219 12.289 9.516 1 97.75 174 VAL B CA 1
ATOM 2854 C C . VAL B 1 174 ? 19.141 11.531 10.836 1 97.75 174 VAL B C 1
ATOM 2856 O O . VAL B 1 174 ? 18.656 12.062 11.844 1 97.75 174 VAL B O 1
ATOM 2859 N N . LEU B 1 175 ? 19.656 10.305 10.898 1 97.19 175 LEU B N 1
ATOM 2860 C CA . LEU B 1 175 ? 19.547 9.438 12.062 1 97.19 175 LEU B CA 1
ATOM 2861 C C . LEU B 1 175 ? 20.406 9.953 13.219 1 97.19 175 LEU B C 1
ATOM 2863 O O . LEU B 1 175 ? 20.219 9.555 14.367 1 97.19 175 LEU B O 1
ATOM 2867 N N . GLN B 1 176 ? 21.359 10.797 12.914 1 96.25 176 GLN B N 1
ATOM 2868 C CA . GLN B 1 176 ? 22.141 11.422 13.969 1 96.25 176 GLN B CA 1
ATOM 2869 C C . GLN B 1 176 ? 21.281 12.352 14.82 1 96.25 176 GLN B C 1
ATOM 2871 O O . GLN B 1 176 ? 21.469 12.438 16.031 1 96.25 176 GLN B O 1
ATOM 2876 N N . GLN B 1 177 ? 20.391 13.055 14.156 1 96.38 177 GLN B N 1
ATOM 2877 C CA . GLN B 1 177 ? 19.5 13.984 14.852 1 96.38 177 GLN B CA 1
ATOM 2878 C C . GLN B 1 177 ? 18.266 13.266 15.391 1 96.38 177 GLN B C 1
ATOM 2880 O O . GLN B 1 177 ? 17.766 13.609 16.453 1 96.38 177 GLN B O 1
ATOM 2885 N N . TYR B 1 178 ? 17.766 12.328 14.594 1 96.75 178 TYR B N 1
ATOM 2886 C CA . TYR B 1 178 ? 16.547 11.586 14.945 1 96.75 178 TYR B CA 1
ATOM 2887 C C . TYR B 1 178 ? 16.812 10.086 14.914 1 96.75 178 TYR B C 1
ATOM 2889 O O . TYR B 1 178 ? 16.312 9.375 14.031 1 96.75 178 TYR B O 1
ATOM 2897 N N . PRO B 1 179 ? 17.453 9.539 15.891 1 94.69 179 PRO B N 1
ATOM 2898 C CA . PRO B 1 179 ? 17.688 8.094 15.906 1 94.69 179 PRO B CA 1
ATOM 2899 C C . PRO B 1 179 ? 16.406 7.293 16.109 1 94.69 179 PRO B C 1
ATOM 2901 O O . PRO B 1 179 ? 15.578 7.648 16.953 1 94.69 179 PRO B O 1
ATOM 2904 N N . ILE B 1 180 ? 16.203 6.367 15.352 1 93.56 180 ILE B N 1
ATOM 2905 C CA . ILE B 1 180 ? 15.062 5.473 15.508 1 93.56 180 ILE B CA 1
ATOM 2906 C C . ILE B 1 180 ? 15.375 4.41 16.562 1 93.56 180 ILE B C 1
ATOM 2908 O O . ILE B 1 180 ? 16.344 3.656 16.422 1 93.56 180 ILE B O 1
ATOM 2912 N N . PRO B 1 181 ? 14.547 4.34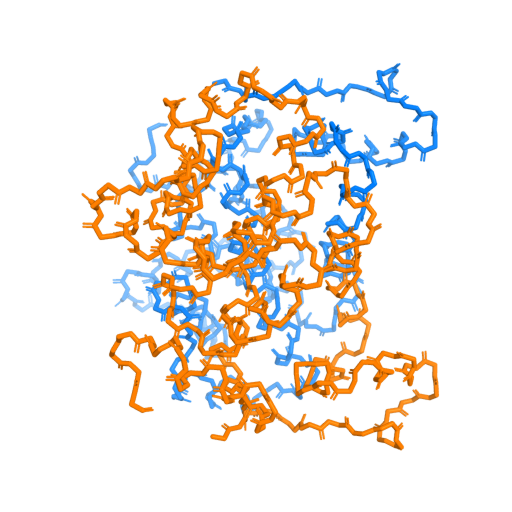8 17.5 1 87.38 181 PRO B N 1
ATOM 2913 C CA . PRO B 1 181 ? 14.82 3.352 18.547 1 87.38 181 PRO B CA 1
ATOM 2914 C C . PRO B 1 181 ? 14.859 1.926 18 1 87.38 181 PRO B C 1
ATOM 2916 O O . PRO B 1 181 ? 13.992 1.541 17.203 1 87.38 181 PRO B O 1
ATOM 2919 N N . GLY B 1 182 ? 15.883 1.194 18.359 1 80.12 182 GLY B N 1
ATOM 2920 C CA . GLY B 1 182 ? 15.992 -0.207 17.984 1 80.12 182 GLY B CA 1
ATOM 2921 C C . GLY B 1 182 ? 16.75 -0.424 16.703 1 80.12 182 GLY B C 1
ATOM 2922 O O . GLY B 1 182 ? 17.016 -1.564 16.312 1 80.12 182 GLY B O 1
ATOM 2923 N N . VAL B 1 183 ? 16.984 0.729 16.031 1 74.69 183 VAL B N 1
ATOM 2924 C CA . VAL B 1 183 ? 17.781 0.632 14.812 1 74.69 183 VAL B CA 1
ATOM 2925 C C . VAL B 1 183 ? 19.234 1.003 15.125 1 74.69 183 VAL B C 1
ATOM 2927 O O . VAL B 1 183 ? 19.5 2.037 15.742 1 74.69 183 VAL B O 1
ATOM 2930 N N . LYS B 1 184 ? 20.234 0.204 15.016 1 61.91 184 LYS B N 1
ATOM 2931 C CA . LYS B 1 184 ? 21.641 0.408 15.359 1 61.91 184 LYS B CA 1
ATOM 2932 C C . LYS B 1 184 ? 22.359 1.173 14.258 1 61.91 184 LYS B C 1
ATOM 2934 O O . LYS B 1 184 ? 22.016 1.055 13.086 1 61.91 184 LYS B O 1
#

InterPro domains:
  IPR003779 Alkyl hydroperoxide reductase AhpD/CMD-like [PF02627] (34-97)
  IPR029032 AhpD-like [G3DSA:1.20.1290.10] (23-169)
  IPR029032 AhpD-like [SSF69118] (1-171)

Foldseek 3Di:
DFQADQAALVRADVVQSVQCVVVFLLSRRLCVPRVVSVVLVVLVVCLQPPAPAQLLLLLLLQLLLCQVLVPLQSNLVSVVVNVVRPHDPLSVVQLVQLVVVHDGPDDPLSSLLSQQLVCCLPVVGGDPVSLVSNCVPDPPSNSVSSVVSSVSSSVVSVVCVVRVGDHDPVSSVVCVVPPRPPDD/DFQADQAALVRADVVQSVQCVVVFLLSRRLCVVRVVSVVLVVLVVCLQPPAPAQLLLLLLLQLLLCQVLVPLQSNLVSVVVNVVRPHDPLSVVQLVQLVVVHDGPDDPLSSLLSQQLVCCLPVVGGDPVSLVSNCVPDPPSNSVSSVVSSVSSSVVSVVCVVRVGDHDPVSSVVCVVPPRPPDD

pLDDT: mean 97.44, std 3.86, range [61.91, 99.0]

Solvent-accessible surface area (backbone atoms only — not comparable to full-atom values): 19678 Å² total; per-residue (Å²): 122,49,74,60,67,71,52,52,60,89,75,44,62,77,92,53,33,72,59,48,69,57,80,42,58,67,41,19,34,40,49,51,23,48,70,62,34,50,28,52,45,41,35,55,49,38,60,74,72,63,50,86,48,56,55,37,58,51,34,50,27,51,36,47,49,18,56,75,67,66,32,62,49,56,26,29,50,39,51,59,52,19,47,77,40,68,41,44,73,65,52,54,53,21,52,55,25,49,73,72,73,40,86,55,87,61,54,70,65,55,51,36,43,43,49,32,34,49,27,35,75,75,65,42,23,39,50,74,68,44,48,52,60,44,49,74,78,36,55,66,36,41,46,47,49,49,47,50,49,44,22,47,50,60,13,49,53,25,43,42,52,45,37,34,58,66,61,52,71,85,38,51,54,45,41,76,81,55,66,53,86,93,62,130,121,49,73,59,67,71,51,52,61,90,75,42,63,77,92,52,34,71,60,46,69,57,82,41,60,67,41,20,35,40,49,51,23,48,70,62,33,50,28,52,46,41,35,55,49,38,60,76,72,64,52,85,51,57,54,36,58,51,33,50,28,49,36,47,48,16,56,76,67,64,32,64,51,57,27,30,50,38,51,59,53,21,47,77,40,68,42,44,72,67,52,53,52,21,52,56,27,49,74,70,74,40,85,56,87,60,55,70,65,56,50,36,44,43,50,30,36,50,28,33,76,75,63,41,23,40,49,73,68,44,48,53,60,44,49,74,78,36,54,65,34,41,46,45,50,50,48,50,48,45,20,49,49,59,15,48,52,24,42,40,53,46,37,33,58,66,62,52,70,84,38,52,56,46,41,77,82,56,64,53,85,93,62,132

Secondary structure (DSSP, 8-state):
--SSPPPPGGGS-GGGGGGGSS--HHHHHHTTSHHHHHHHHHHHHHHHHT--S-HHHHHHHHHHHHHHTT-HHHHHHHHHHHHHTT--HHHHHHHHHHHTT------HHHHHHHHHHHHHHHHSS--HHHHHHHHTTS-HHHHHHHHHHHHHHHHHHHHHHHHTPPPPHHHHTHHHHSPPTT--/--SSPPPPGGGS-GGGGGGGSS--HHHHHHTTSHHHHHHHHHHHHHHHHT--S-HHHHHHHHHHHHHHTT-HHHHHHHHHHHHHTT--HHHHHHHHHHHTT------HHHHHHHHHHHHHHHHSS--HHHHHHHHTTS-HHHHHHHHHHHHHHHHHHHHHHHHTPPPPHHHHTHHHHSPPTT--

Organism: NCBI:txid2511166